Protein AF-A0A7S3YHW5-F1 (afdb_monomer_lite)

Foldseek 3Di:
DLVVCVVPVPCPADAEEAADPVCLVVVVVVVHDSVRYHHPVVVVVVLVVVCVVPPCVSVLVVLQDDADDDPPPDDPPDDPVVVVVVVSSLKYKDKAWPLLQAQFWPLLQQQLLCQQAVKGFQWKDAPPPPDDTGGCPDRRDGDHNGMMTMMIHNDCVSRVVSVVLSVVVVDPDDDPDPCCPRVSVVSSVCSRVVVVVVVPPDDDPDDDDDDDDDDDDDDDDDDDDDDDDDDDDDDD

Radius of gyration: 25.92 Å; chains: 1; bounding box: 66×56×76 Å

pLDDT: mean 7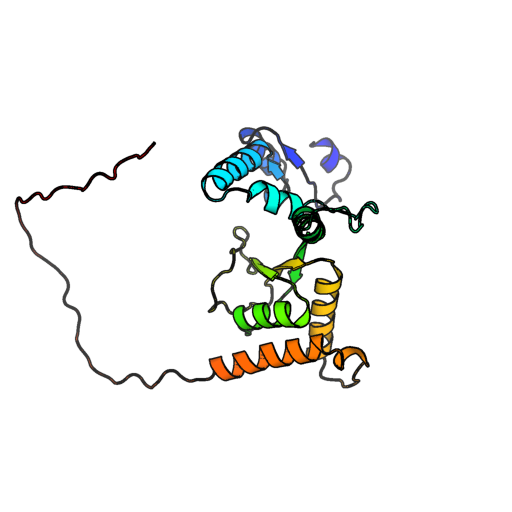4.26, std 21.28, range [27.0, 95.88]

InterPro domains:
  IPR003929 Calcium-activated potassium channel BK, alpha subunit [PF03493] (36-124)
  IPR047871 Calcium-activated potassium channel slowpoke-like [PTHR10027] (4-173)

Sequence (236 aa):
MMMCQEYCPDVKNVFVQVFKPQSIQLFIDAGIKKENILCLEVLRKRMLAAACLWEGLPAFISNLITSWSPSGKSGPDVPAWEQDYAAGLGKEIYSVHIGSFEGRSLRGLARGVYEAFGALLVAVVPAGRHEGSALYPGASYIIGKDDQAMLIADDISVVQKMDFYCAHHANHDNKPARFMRDPSFVAFGRALDEEEKKGTAAPPPAAGGGAAPPDPTGGGALLGGGAPSPSLPLGR

Organism: Heterosigma akashiwo (NCBI:txid2829)

Secondary structure (DSSP, 8-state):
-HHHHHH-TT-----EEES-GGGHHHHHHTT--GGGEEEHHHHHHHHHHHHTTSTTHHHHHHHHTS-----S--STTS-HHHHHHHHHHT-EEEEEE-GGGTTSBHHHHHHHHHHHH--EEEEEE-TT-SS--EES--TTPBPPTT-EEEEEES-THHHHHHHHHHHHHH-------GGGGSHHHHHHHHHHHHHHHHHT-PPPP----------------------PPPPPPP--

Structure (mmCIF, N/CA/C/O backbone):
data_AF-A0A7S3YHW5-F1
#
_entry.id   AF-A0A7S3YHW5-F1
#
loop_
_atom_site.group_PDB
_atom_site.id
_atom_site.type_symbol
_atom_site.label_atom_id
_atom_site.label_alt_id
_atom_site.label_comp_id
_atom_site.label_asym_id
_atom_site.label_entity_id
_atom_site.label_seq_id
_atom_site.pdbx_PDB_ins_code
_atom_site.Cartn_x
_atom_site.Cartn_y
_atom_site.Cartn_z
_atom_site.occupancy
_atom_site.B_iso_or_equiv
_atom_site.auth_seq_id
_atom_site.auth_comp_id
_atom_site.auth_asym_id
_atom_site.auth_atom_id
_atom_site.pdbx_PDB_model_num
ATOM 1 N N . MET A 1 1 ? -11.182 27.724 1.081 1.00 56.00 1 MET A N 1
ATOM 2 C CA . MET A 1 1 ? -11.478 26.299 1.339 1.00 56.00 1 MET A CA 1
ATOM 3 C C . MET A 1 1 ? -12.732 26.126 2.194 1.00 56.00 1 MET A C 1
ATOM 5 O O . MET A 1 1 ? -13.507 25.245 1.854 1.00 56.00 1 MET A O 1
ATOM 9 N N . MET A 1 2 ? -13.004 27.024 3.162 1.00 60.44 2 MET A N 1
ATOM 10 C CA . MET A 1 2 ? -14.336 27.176 3.795 1.00 60.44 2 MET A CA 1
ATOM 11 C C . MET A 1 2 ? -15.484 27.177 2.775 1.00 60.44 2 MET A C 1
ATOM 13 O O . MET A 1 2 ? -16.440 26.438 2.949 1.00 60.44 2 MET A O 1
ATOM 17 N N . MET A 1 3 ? -15.320 27.867 1.639 1.00 67.38 3 MET A N 1
ATOM 18 C CA . MET A 1 3 ? -16.377 27.947 0.622 1.00 67.38 3 MET A CA 1
ATOM 19 C C . MET A 1 3 ? -16.883 26.598 0.087 1.00 67.38 3 MET A C 1
ATOM 21 O O . MET A 1 3 ? -18.043 26.513 -0.281 1.00 67.38 3 MET A O 1
ATOM 25 N N . CYS A 1 4 ? -16.065 25.540 0.015 1.00 72.69 4 CYS A N 1
ATOM 26 C CA . CYS A 1 4 ? -16.540 24.256 -0.524 1.00 72.69 4 CYS A CA 1
ATOM 27 C C . CYS A 1 4 ? -17.414 23.496 0.478 1.00 72.69 4 CYS A C 1
ATOM 29 O O . CYS A 1 4 ? -18.431 22.935 0.085 1.00 72.69 4 CYS A O 1
ATOM 31 N N . GLN A 1 5 ? -17.041 23.513 1.759 1.00 74.44 5 GLN A N 1
ATOM 32 C CA . GLN A 1 5 ? -17.837 22.908 2.831 1.00 74.44 5 GLN A CA 1
ATOM 33 C C . GLN A 1 5 ? -19.079 23.746 3.160 1.00 74.44 5 GLN A C 1
ATOM 35 O O . GLN A 1 5 ? -20.123 23.186 3.472 1.00 74.44 5 GLN A O 1
ATOM 40 N N . GLU A 1 6 ? -18.987 25.072 3.037 1.00 77.31 6 GLU A N 1
ATOM 41 C CA . GLU A 1 6 ? -20.133 25.978 3.181 1.00 77.31 6 GLU A CA 1
ATOM 42 C C . GLU A 1 6 ? -21.130 25.830 2.026 1.00 77.31 6 GLU A C 1
ATOM 44 O O . GLU A 1 6 ? -22.337 25.860 2.250 1.00 77.31 6 GLU A O 1
ATOM 49 N N . TYR A 1 7 ? -20.643 25.656 0.793 1.00 82.56 7 TYR A N 1
ATOM 50 C CA . TYR A 1 7 ? -21.495 25.528 -0.391 1.00 82.56 7 TYR A CA 1
ATOM 51 C C . TYR A 1 7 ? -22.104 24.128 -0.544 1.00 82.56 7 TYR A C 1
ATOM 53 O O . TYR A 1 7 ? -23.221 23.996 -1.037 1.00 82.56 7 TYR A O 1
ATOM 61 N N . CYS A 1 8 ? -21.391 23.077 -0.130 1.00 81.69 8 CYS A N 1
ATOM 62 C CA . CYS A 1 8 ? -21.884 21.703 -0.180 1.00 81.69 8 CYS A CA 1
ATOM 63 C C . CYS A 1 8 ? -21.460 20.922 1.080 1.00 81.69 8 CYS A C 1
ATOM 65 O O . CYS A 1 8 ? -20.420 20.253 1.076 1.00 81.69 8 CYS A O 1
ATOM 67 N N . PRO A 1 9 ? -22.263 20.972 2.161 1.00 77.12 9 PRO A N 1
ATOM 68 C CA . PRO A 1 9 ? -21.937 20.297 3.419 1.00 77.12 9 PRO A CA 1
ATOM 69 C C . PRO A 1 9 ? -21.994 18.763 3.318 1.00 77.12 9 PRO A C 1
ATOM 71 O O . PRO A 1 9 ? -21.428 18.067 4.159 1.00 77.12 9 PRO A O 1
ATOM 74 N N . ASP A 1 10 ? -22.629 18.218 2.276 1.00 81.50 10 ASP A N 1
ATOM 75 C CA . ASP A 1 10 ? -22.756 16.772 2.061 1.00 81.50 10 ASP A CA 1
ATOM 76 C C . ASP A 1 10 ? -21.452 16.102 1.594 1.00 81.50 10 ASP A C 1
ATOM 78 O O . ASP A 1 10 ? -21.336 14.870 1.613 1.00 81.50 10 ASP A O 1
ATOM 82 N N . VAL A 1 11 ? -20.437 16.882 1.199 1.00 82.38 11 VAL A N 1
ATOM 83 C CA . VAL A 1 11 ? -19.120 16.349 0.823 1.00 82.38 11 VAL A CA 1
ATOM 84 C C . VAL A 1 11 ? -18.365 15.914 2.081 1.00 82.38 11 VAL A C 1
ATOM 86 O O . VAL A 1 11 ? -17.625 16.674 2.700 1.00 82.38 11 VAL A O 1
ATOM 89 N N . LYS A 1 12 ? -18.532 14.639 2.449 1.00 73.56 12 LYS A N 1
ATOM 90 C CA . LYS A 1 12 ? -17.943 14.048 3.666 1.00 73.56 12 LYS A CA 1
ATOM 91 C C . LYS A 1 12 ? -16.417 13.903 3.625 1.00 73.56 12 LYS A C 1
ATOM 93 O O . LYS A 1 12 ? -15.792 13.846 4.681 1.00 73.56 12 LYS A O 1
ATOM 98 N N . ASN A 1 13 ? -15.819 13.824 2.433 1.00 82.56 13 ASN A N 1
ATOM 99 C CA . ASN A 1 13 ? -14.386 13.583 2.249 1.00 82.56 13 ASN A CA 1
ATOM 100 C C . ASN A 1 13 ? -13.772 14.653 1.340 1.00 82.56 13 ASN A C 1
ATOM 102 O O . ASN A 1 13 ? -13.855 14.565 0.118 1.00 82.56 13 ASN A O 1
ATOM 106 N N . VAL A 1 14 ? -13.139 15.656 1.948 1.00 87.62 14 VAL A N 1
ATOM 107 C CA . VAL A 1 14 ? -12.337 16.662 1.242 1.00 87.62 14 VAL A CA 1
ATOM 108 C C . VAL A 1 14 ? -10.864 16.294 1.392 1.00 87.62 14 VAL A C 1
ATOM 110 O O . VAL A 1 14 ? -10.386 16.171 2.518 1.00 87.62 14 VAL A O 1
ATOM 113 N N . PHE A 1 15 ? -10.164 16.128 0.268 1.00 90.81 15 PHE A N 1
ATOM 114 C CA . PHE A 1 15 ? -8.718 15.900 0.221 1.00 90.81 15 PHE A CA 1
ATOM 115 C C . PHE A 1 15 ? -7.993 17.191 -0.131 1.00 90.81 15 PHE A C 1
ATOM 117 O O . PHE A 1 15 ? -8.418 17.931 -1.021 1.00 90.81 15 PHE A O 1
ATOM 124 N N . VAL A 1 16 ? -6.896 17.470 0.570 1.00 92.38 16 VAL A N 1
ATOM 125 C CA . VAL A 1 16 ? -6.184 18.742 0.446 1.00 92.38 16 VAL A CA 1
ATOM 126 C C . VAL A 1 16 ? -4.699 18.510 0.299 1.00 92.38 16 VAL A C 1
ATOM 128 O O . VAL A 1 16 ? -4.082 17.838 1.118 1.00 92.38 16 VAL A O 1
ATOM 131 N N . GLN A 1 17 ? -4.108 19.153 -0.702 1.00 94.50 17 GLN A N 1
ATOM 132 C CA . GLN A 1 17 ? -2.664 19.234 -0.843 1.00 94.50 17 GLN A CA 1
ATOM 133 C C . GLN A 1 17 ? -2.153 20.555 -0.263 1.00 94.50 17 GLN A C 1
ATOM 135 O O . GLN A 1 17 ? -2.584 21.634 -0.671 1.00 94.50 17 GLN A O 1
ATOM 140 N N . VAL A 1 18 ? -1.204 20.475 0.668 1.00 94.88 18 VAL A N 1
ATOM 141 C CA . VAL A 1 18 ? -0.571 21.639 1.300 1.00 94.88 18 VAL A CA 1
ATOM 142 C C . VAL A 1 18 ? 0.932 21.632 1.066 1.00 94.88 18 VAL A C 1
ATOM 144 O O . VAL A 1 18 ? 1.585 20.589 1.080 1.00 94.88 18 VAL A O 1
ATOM 147 N N . PHE A 1 19 ? 1.506 22.816 0.877 1.00 93.81 19 PHE A N 1
ATOM 148 C CA . PHE A 1 19 ? 2.948 22.950 0.687 1.00 93.81 19 PHE A CA 1
ATOM 149 C C . PHE A 1 19 ? 3.683 23.013 2.022 1.00 93.81 19 PHE A C 1
ATOM 151 O O . PHE A 1 19 ? 4.625 22.259 2.223 1.00 93.81 19 PHE A O 1
ATOM 158 N N . LYS A 1 20 ? 3.223 23.857 2.951 1.00 94.00 20 LYS A N 1
ATOM 159 C CA . LYS A 1 20 ? 3.907 24.117 4.222 1.00 94.00 20 LYS A CA 1
ATOM 160 C C . LYS A 1 20 ? 3.344 23.259 5.360 1.00 94.00 20 LYS A C 1
ATOM 162 O O . LYS A 1 20 ? 2.122 23.219 5.521 1.00 94.00 20 LYS A O 1
ATOM 167 N N . PRO A 1 21 ? 4.188 22.642 6.208 1.00 93.94 21 PRO A N 1
ATOM 168 C CA . PRO A 1 21 ? 3.726 21.848 7.344 1.00 93.94 21 PRO A CA 1
ATOM 169 C C . PRO A 1 21 ? 2.986 22.688 8.388 1.00 93.94 21 PRO A C 1
ATOM 171 O O . PRO A 1 21 ? 2.058 22.194 9.018 1.00 93.94 21 PRO A O 1
ATOM 174 N N . GLN A 1 22 ? 3.338 23.970 8.544 1.00 93.75 22 GLN A N 1
ATOM 175 C CA . GLN A 1 22 ? 2.689 24.865 9.511 1.00 93.75 22 GLN A CA 1
ATOM 176 C C . GLN A 1 22 ? 1.209 25.101 9.182 1.00 93.75 22 GLN A C 1
ATOM 178 O O . GLN A 1 22 ? 0.423 25.421 10.067 1.00 93.75 22 GLN A O 1
ATOM 183 N N . SER A 1 23 ? 0.818 24.931 7.918 1.00 91.62 23 SER A N 1
ATOM 184 C CA . SER A 1 23 ? -0.564 25.115 7.483 1.00 91.62 23 SER A CA 1
ATOM 185 C C . SER A 1 23 ? -1.458 23.915 7.790 1.00 91.62 23 SER A C 1
ATOM 187 O O . SER A 1 23 ? -2.669 24.072 7.730 1.00 91.62 23 SER A O 1
ATOM 189 N N . ILE A 1 24 ? -0.902 22.742 8.128 1.00 92.38 24 ILE A N 1
ATOM 190 C CA . ILE A 1 24 ? -1.686 21.516 8.375 1.00 92.38 24 ILE A CA 1
ATOM 191 C C . ILE A 1 24 ? -2.718 21.744 9.482 1.00 92.38 24 ILE A C 1
ATOM 193 O O . ILE A 1 24 ? -3.883 21.405 9.297 1.00 92.38 24 ILE A O 1
ATOM 197 N N . GLN A 1 25 ? -2.306 22.362 10.596 1.00 92.81 25 GLN A N 1
ATOM 198 C CA . GLN A 1 25 ? -3.188 22.569 11.746 1.00 92.81 25 GLN A CA 1
ATOM 199 C C . GLN A 1 25 ? -4.416 23.409 11.380 1.00 92.81 25 GLN A C 1
ATOM 201 O O . GLN A 1 25 ? -5.522 23.059 11.763 1.00 92.81 25 GLN A O 1
ATOM 206 N N . LEU A 1 26 ? -4.246 24.432 10.537 1.00 91.62 26 LEU A N 1
ATOM 207 C CA . LEU A 1 26 ? -5.351 25.283 10.086 1.00 91.62 26 LEU A CA 1
ATOM 208 C C . LEU A 1 26 ? -6.433 24.496 9.331 1.00 91.62 26 LEU A C 1
ATOM 210 O O . LEU A 1 26 ? -7.610 24.828 9.424 1.00 91.62 26 LEU A O 1
ATOM 214 N N . PHE A 1 27 ? -6.052 23.463 8.575 1.00 90.19 27 PHE A N 1
ATOM 215 C CA . PHE A 1 27 ? -7.011 22.614 7.862 1.00 90.19 27 PHE A CA 1
ATOM 216 C C . PHE A 1 27 ? -7.678 21.592 8.785 1.00 90.19 27 PHE A C 1
ATOM 218 O O . PHE A 1 27 ? -8.856 21.296 8.600 1.00 90.19 27 PHE A O 1
ATOM 225 N N . ILE A 1 28 ? -6.958 21.099 9.796 1.00 90.88 28 ILE A N 1
ATOM 226 C CA . ILE A 1 28 ? -7.540 20.257 10.849 1.00 90.88 28 ILE A CA 1
ATOM 227 C C . ILE A 1 28 ? -8.588 21.053 11.632 1.00 90.88 28 ILE A C 1
ATOM 229 O O . ILE A 1 28 ? -9.709 20.582 11.809 1.00 90.88 28 ILE A O 1
ATOM 233 N N . ASP A 1 29 ? -8.257 22.285 12.020 1.00 90.19 29 ASP A N 1
ATOM 234 C CA . ASP A 1 29 ? -9.159 23.187 12.743 1.00 90.19 29 ASP A CA 1
ATOM 235 C C . ASP A 1 29 ? -10.376 23.583 11.887 1.00 90.19 29 ASP A C 1
ATOM 237 O O . ASP A 1 29 ? -11.465 23.803 12.411 1.00 90.19 29 ASP A O 1
ATOM 241 N N . ALA A 1 30 ? -10.224 23.601 10.558 1.00 86.38 30 ALA A N 1
ATOM 242 C CA . ALA A 1 30 ? -11.324 23.764 9.607 1.00 86.38 30 ALA A CA 1
ATOM 243 C C . ALA A 1 30 ? -12.200 22.500 9.443 1.00 86.38 30 ALA A C 1
ATOM 245 O O . ALA A 1 30 ? -13.106 22.484 8.614 1.00 86.38 30 ALA A O 1
ATOM 246 N N . GLY A 1 31 ? -11.947 21.432 10.206 1.00 86.38 31 GLY A N 1
ATOM 247 C CA . GLY A 1 31 ? -12.746 20.205 10.202 1.00 86.38 31 GLY A CA 1
ATOM 248 C C . GLY A 1 31 ? -12.324 19.168 9.158 1.00 86.38 31 GLY A C 1
ATOM 249 O O . GLY A 1 31 ? -13.070 18.222 8.899 1.00 86.38 31 GLY A O 1
ATOM 250 N N . ILE A 1 32 ? -11.147 19.313 8.541 1.00 87.94 32 ILE A N 1
ATOM 251 C CA . ILE A 1 32 ? -10.612 18.315 7.610 1.00 87.94 32 ILE A CA 1
ATOM 252 C C . ILE A 1 32 ? -9.856 17.249 8.398 1.00 87.94 32 ILE A C 1
ATOM 254 O O . ILE A 1 32 ? -8.955 17.537 9.183 1.00 87.94 32 ILE A O 1
ATOM 258 N N . LYS A 1 33 ? -10.210 15.989 8.154 1.00 88.12 33 LYS A N 1
ATOM 259 C CA . LYS A 1 33 ? -9.519 14.836 8.731 1.00 88.12 33 LYS A CA 1
ATOM 260 C C . LYS A 1 33 ? -8.036 14.854 8.360 1.00 88.12 33 LYS A C 1
ATOM 262 O O . LYS A 1 33 ? -7.692 15.045 7.193 1.00 88.12 33 LYS A O 1
ATOM 267 N N . LYS A 1 34 ? -7.163 14.617 9.340 1.00 87.81 34 LYS A N 1
ATOM 268 C CA . LYS A 1 34 ? -5.699 14.630 9.173 1.00 87.81 34 LYS A CA 1
ATOM 269 C C . LYS A 1 34 ? -5.235 13.673 8.072 1.00 87.81 34 LYS A C 1
ATOM 271 O O . LYS A 1 34 ? -4.305 13.995 7.340 1.00 87.81 34 LYS A O 1
ATOM 276 N N . GLU A 1 35 ? -5.915 12.541 7.916 1.00 86.56 35 GLU A N 1
ATOM 277 C CA . GLU A 1 35 ? -5.609 11.504 6.924 1.00 86.56 35 GLU A CA 1
ATOM 278 C C . GLU A 1 35 ? -5.862 11.975 5.482 1.00 86.56 35 GLU A C 1
ATOM 280 O O . GLU A 1 35 ? -5.261 11.453 4.547 1.00 86.56 35 GLU A O 1
ATOM 285 N N . ASN A 1 36 ? -6.700 13.000 5.299 1.00 90.19 36 ASN A N 1
ATOM 286 C CA . ASN A 1 36 ? -7.026 13.563 3.990 1.00 90.19 36 ASN A CA 1
ATOM 287 C C . ASN A 1 36 ? -6.118 14.746 3.599 1.00 90.19 36 ASN A C 1
ATOM 289 O O . ASN A 1 36 ? -6.297 15.336 2.529 1.00 90.19 36 ASN A O 1
ATOM 293 N N . ILE A 1 37 ? -5.164 15.127 4.456 1.00 92.75 37 ILE A N 1
ATOM 294 C CA . ILE A 1 37 ? -4.254 16.251 4.221 1.00 92.75 37 ILE A CA 1
ATOM 295 C C . ILE A 1 37 ? -2.893 15.716 3.767 1.00 92.75 37 ILE A C 1
ATOM 297 O O . ILE A 1 37 ? -2.118 15.164 4.548 1.00 92.75 37 ILE A O 1
ATOM 301 N N . LEU A 1 38 ? -2.555 15.955 2.502 1.00 93.94 38 LEU A N 1
ATOM 302 C CA . LEU A 1 38 ? -1.262 15.621 1.922 1.00 93.94 38 LEU A CA 1
ATOM 303 C C . LEU A 1 38 ? -0.313 16.822 1.999 1.00 93.94 38 LEU A C 1
ATOM 305 O O . LEU A 1 38 ? -0.439 17.783 1.240 1.00 93.94 38 LEU A O 1
ATOM 309 N N . CYS A 1 39 ? 0.680 16.766 2.888 1.00 95.50 39 CYS A N 1
ATOM 310 C CA . CYS A 1 39 ? 1.728 17.786 2.945 1.00 95.50 39 CYS A CA 1
ATOM 311 C C . CYS A 1 39 ? 2.947 17.404 2.099 1.00 95.50 39 CYS A C 1
ATOM 313 O O . CYS A 1 39 ? 3.703 16.494 2.451 1.00 95.50 39 CYS A O 1
ATOM 315 N N . LEU A 1 40 ? 3.181 18.152 1.018 1.00 94.56 40 LEU A N 1
ATOM 316 C CA . LEU A 1 40 ? 4.263 17.869 0.076 1.00 94.56 40 LEU A CA 1
ATOM 317 C C . LEU A 1 40 ? 5.657 18.056 0.677 1.00 94.56 40 LEU A C 1
ATOM 319 O O . LEU A 1 40 ? 6.539 17.245 0.408 1.00 94.56 40 LEU A O 1
ATOM 323 N N . GLU A 1 41 ? 5.886 19.087 1.497 1.00 95.88 41 GLU A N 1
ATOM 324 C CA . GLU A 1 41 ? 7.201 19.276 2.124 1.00 95.88 41 GLU A CA 1
ATOM 325 C C . GLU A 1 41 ? 7.532 18.158 3.113 1.00 95.88 41 GLU A C 1
ATOM 327 O O . GLU A 1 41 ? 8.677 17.706 3.161 1.00 95.88 41 GLU A O 1
ATOM 332 N N . VAL A 1 42 ? 6.545 17.690 3.885 1.00 94.56 42 VAL A N 1
ATOM 333 C CA . VAL A 1 42 ? 6.733 16.561 4.807 1.00 94.56 42 VAL A CA 1
ATOM 334 C C . VAL A 1 42 ? 7.024 15.291 4.018 1.00 94.56 42 VAL A C 1
ATOM 336 O O . VAL A 1 42 ? 7.996 14.602 4.328 1.00 94.56 42 VAL A O 1
ATOM 339 N N . LEU A 1 43 ? 6.235 15.006 2.978 1.00 93.50 43 LEU A N 1
ATOM 340 C CA . LEU A 1 43 ? 6.438 13.835 2.128 1.00 93.50 43 LEU A CA 1
ATOM 341 C C . LEU A 1 43 ? 7.819 13.861 1.460 1.00 93.50 43 LEU A C 1
ATOM 343 O O . LEU A 1 43 ? 8.567 12.895 1.570 1.00 93.50 43 LEU A O 1
ATOM 347 N N . ARG A 1 44 ? 8.204 14.987 0.847 1.00 94.06 44 ARG A N 1
ATOM 348 C CA . ARG A 1 44 ? 9.503 15.148 0.179 1.00 94.06 44 ARG A CA 1
ATOM 349 C C . ARG A 1 44 ? 10.672 14.961 1.142 1.00 94.06 44 ARG A C 1
ATOM 351 O O . ARG A 1 44 ? 11.629 14.271 0.802 1.00 94.06 44 ARG A O 1
ATOM 358 N N . LYS A 1 45 ? 10.601 15.547 2.342 1.00 94.94 45 LYS A N 1
ATOM 359 C CA . LYS A 1 45 ? 11.643 15.384 3.370 1.00 94.94 45 LYS A CA 1
ATOM 360 C C . LYS A 1 45 ? 11.744 13.934 3.844 1.00 94.94 45 LYS A C 1
ATOM 362 O O . LYS A 1 45 ? 12.852 13.433 3.988 1.00 94.94 45 LYS A O 1
ATOM 367 N N . ARG A 1 46 ? 10.610 13.251 4.041 1.00 94.62 46 ARG A N 1
ATOM 368 C CA . ARG A 1 46 ? 10.582 11.830 4.430 1.00 94.62 46 ARG A CA 1
ATOM 369 C C . ARG A 1 46 ? 11.142 10.922 3.339 1.00 94.62 46 ARG A C 1
ATOM 371 O O . ARG A 1 46 ? 11.938 10.051 3.657 1.00 94.62 46 ARG A O 1
ATOM 378 N N . MET A 1 47 ? 10.796 11.163 2.075 1.00 93.88 47 MET A N 1
ATOM 379 C CA . MET A 1 47 ? 11.352 10.421 0.939 1.00 93.88 47 MET A CA 1
ATOM 380 C C . MET A 1 47 ? 12.863 10.626 0.811 1.00 93.88 47 MET A C 1
ATOM 382 O O . MET A 1 47 ? 13.594 9.660 0.621 1.00 93.88 47 MET A O 1
ATOM 386 N N . LEU A 1 48 ? 13.351 11.859 0.984 1.00 95.12 48 LEU A N 1
ATOM 387 C CA . LEU A 1 48 ? 14.788 12.139 0.964 1.00 95.12 48 LEU A CA 1
ATOM 388 C C . LEU A 1 48 ? 15.522 11.447 2.120 1.00 95.12 48 LEU A C 1
ATOM 390 O O . LEU A 1 48 ? 16.567 10.846 1.905 1.00 95.12 48 LEU A O 1
ATOM 394 N N . ALA A 1 49 ? 14.960 11.489 3.330 1.00 95.62 49 ALA A N 1
ATOM 395 C CA . ALA A 1 49 ? 15.529 10.785 4.476 1.00 95.62 49 ALA A CA 1
ATOM 396 C C . ALA A 1 49 ? 15.527 9.259 4.273 1.00 95.62 49 ALA A C 1
ATOM 398 O O . ALA A 1 49 ? 16.500 8.594 4.611 1.00 95.62 49 ALA A O 1
ATOM 399 N N . ALA A 1 50 ? 14.464 8.706 3.681 1.00 92.00 50 ALA A N 1
ATOM 400 C CA . ALA A 1 50 ? 14.372 7.286 3.356 1.00 92.00 50 ALA A CA 1
ATOM 401 C C . ALA A 1 50 ? 15.404 6.863 2.296 1.00 92.00 50 ALA A C 1
ATOM 403 O O . ALA A 1 50 ? 15.969 5.778 2.402 1.00 92.00 50 ALA A O 1
ATOM 404 N N . ALA A 1 51 ? 15.711 7.738 1.332 1.00 95.12 51 ALA A N 1
ATOM 405 C CA . ALA A 1 51 ? 16.759 7.507 0.337 1.00 95.12 51 ALA A CA 1
ATOM 406 C C . ALA A 1 51 ? 18.156 7.359 0.962 1.00 95.12 51 ALA A C 1
ATOM 408 O O . ALA A 1 51 ? 19.003 6.668 0.407 1.00 95.12 51 ALA A O 1
ATOM 409 N N . CYS A 1 52 ? 18.399 7.986 2.120 1.00 94.94 52 CYS A N 1
ATOM 410 C CA . CYS A 1 52 ? 19.648 7.819 2.864 1.00 94.94 52 CYS A CA 1
ATOM 411 C C . CYS A 1 52 ? 19.764 6.448 3.550 1.00 94.94 52 CYS A C 1
ATOM 413 O O . CYS A 1 52 ? 20.870 6.052 3.903 1.00 94.94 52 CYS A O 1
ATOM 415 N N . LEU A 1 53 ? 18.645 5.749 3.774 1.00 94.31 53 LEU A N 1
ATOM 416 C CA . LEU A 1 53 ? 18.628 4.403 4.358 1.00 94.31 53 LEU A CA 1
ATOM 417 C C . LEU A 1 53 ? 18.685 3.325 3.277 1.00 94.31 53 LEU A C 1
ATOM 419 O O . LEU A 1 53 ? 19.427 2.356 3.411 1.00 94.31 53 LEU A O 1
ATOM 423 N N . TRP A 1 54 ? 17.904 3.505 2.211 1.00 94.69 54 TRP A N 1
ATOM 424 C CA . TRP A 1 54 ? 17.822 2.567 1.101 1.00 94.69 54 TRP A CA 1
ATOM 425 C C . TRP A 1 54 ? 17.793 3.317 -0.223 1.00 94.69 54 TRP A C 1
ATOM 427 O O . TRP A 1 54 ? 16.860 4.071 -0.522 1.00 94.69 54 TRP A O 1
ATOM 437 N N . GLU A 1 55 ? 18.814 3.072 -1.037 1.00 94.12 55 GLU A N 1
ATOM 438 C CA . GLU A 1 55 ? 18.881 3.606 -2.388 1.00 94.12 55 GLU A CA 1
ATOM 439 C C . GLU A 1 55 ? 17.716 3.067 -3.232 1.00 94.12 55 GLU A C 1
ATOM 441 O O . GLU A 1 55 ? 17.340 1.900 -3.141 1.00 94.12 55 GLU A O 1
ATOM 446 N N . GLY A 1 56 ? 17.087 3.942 -4.018 1.00 91.62 56 GLY A N 1
ATOM 447 C CA . GLY A 1 56 ? 15.967 3.574 -4.889 1.00 91.62 56 GLY A CA 1
ATOM 448 C C . GLY A 1 56 ? 14.599 3.432 -4.207 1.00 91.62 56 GLY A C 1
ATOM 449 O O . GLY A 1 56 ? 13.593 3.392 -4.914 1.00 91.62 56 GLY A O 1
ATOM 450 N N . LEU A 1 57 ? 14.502 3.452 -2.870 1.00 92.62 57 LEU A N 1
ATOM 451 C CA . LEU A 1 57 ? 13.211 3.317 -2.176 1.00 92.62 57 LEU A CA 1
ATOM 452 C C . LEU A 1 57 ? 12.167 4.385 -2.575 1.00 92.62 57 LEU A C 1
ATOM 454 O O . LEU A 1 57 ? 11.009 4.020 -2.780 1.00 92.62 57 LEU A O 1
ATOM 458 N N . PRO A 1 58 ? 12.511 5.678 -2.753 1.00 94.25 58 PRO A N 1
ATOM 459 C CA . PRO A 1 58 ? 11.534 6.659 -3.225 1.00 94.25 58 PRO A CA 1
ATOM 460 C C . PRO A 1 58 ? 11.005 6.361 -4.628 1.00 94.25 58 PRO A C 1
ATOM 462 O O . PRO A 1 58 ? 9.822 6.575 -4.881 1.00 94.25 58 PRO A O 1
ATOM 465 N N . ALA A 1 59 ? 11.859 5.863 -5.528 1.0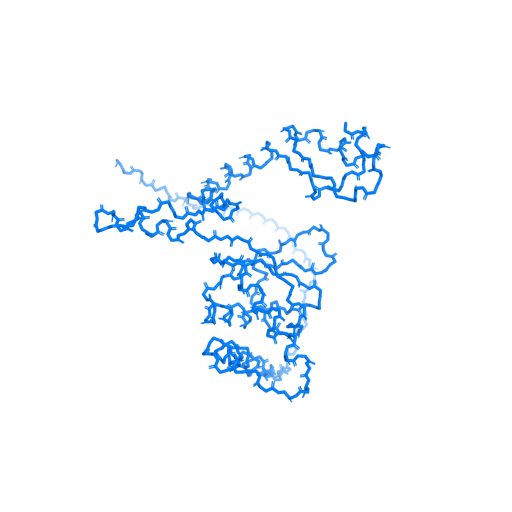0 92.88 59 ALA A N 1
ATOM 466 C CA . ALA A 1 59 ? 11.445 5.467 -6.872 1.00 92.88 59 ALA A CA 1
ATOM 467 C C . ALA A 1 59 ? 10.519 4.247 -6.805 1.00 92.88 59 ALA A C 1
ATOM 469 O O . ALA A 1 59 ? 9.449 4.260 -7.404 1.00 92.88 59 ALA A O 1
ATOM 470 N N . PHE A 1 60 ? 10.873 3.255 -5.983 1.00 93.06 60 PHE A N 1
ATOM 471 C CA . PHE A 1 60 ? 10.032 2.091 -5.715 1.00 93.06 60 PHE A CA 1
ATOM 472 C C . PHE A 1 60 ? 8.639 2.491 -5.204 1.00 93.06 60 PHE A C 1
ATOM 474 O O . PHE A 1 60 ? 7.641 2.105 -5.803 1.00 93.06 60 PHE A O 1
ATOM 481 N N . ILE A 1 61 ? 8.549 3.327 -4.162 1.00 93.44 61 ILE A N 1
ATOM 482 C CA . ILE A 1 61 ? 7.252 3.776 -3.625 1.00 93.44 61 ILE A CA 1
ATOM 483 C C . ILE A 1 61 ? 6.480 4.613 -4.655 1.00 93.44 61 ILE A C 1
ATOM 485 O O . ILE A 1 61 ? 5.267 4.465 -4.765 1.00 93.44 61 ILE A O 1
ATOM 489 N N . SER A 1 62 ? 7.164 5.477 -5.412 1.00 92.50 62 SER A N 1
ATOM 490 C CA . SER A 1 62 ? 6.522 6.320 -6.431 1.00 92.50 62 SER A CA 1
ATOM 491 C C . SER A 1 62 ? 5.893 5.492 -7.549 1.00 92.50 62 SER A C 1
ATOM 493 O O . SER A 1 62 ? 4.797 5.823 -7.999 1.00 92.50 62 SER A O 1
ATOM 495 N N . ASN A 1 63 ? 6.550 4.404 -7.958 1.00 93.38 63 ASN A N 1
ATOM 496 C CA . ASN A 1 63 ? 6.012 3.480 -8.952 1.00 93.38 63 ASN A CA 1
ATOM 497 C C . ASN A 1 63 ? 4.748 2.780 -8.429 1.00 93.38 63 ASN A C 1
ATOM 499 O O . ASN A 1 63 ? 3.754 2.747 -9.135 1.00 93.38 63 ASN A O 1
ATOM 503 N N . LEU A 1 64 ? 4.727 2.342 -7.163 1.00 93.50 64 LEU A N 1
ATOM 504 C CA . LEU A 1 64 ? 3.564 1.652 -6.577 1.00 93.50 64 LEU A CA 1
ATOM 505 C C . LEU A 1 64 ? 2.293 2.507 -6.459 1.00 93.50 64 LEU A C 1
ATOM 507 O O . LEU A 1 64 ? 1.197 1.959 -6.348 1.00 93.50 64 LEU A O 1
ATOM 511 N N . ILE A 1 65 ? 2.432 3.834 -6.399 1.00 91.31 65 ILE A N 1
ATOM 512 C CA . ILE A 1 65 ? 1.297 4.768 -6.290 1.00 91.31 65 ILE A CA 1
ATOM 513 C C . ILE A 1 65 ? 0.918 5.401 -7.632 1.00 91.31 65 ILE A C 1
ATOM 515 O O . ILE A 1 65 ? -0.042 6.169 -7.690 1.00 91.31 65 ILE A O 1
ATOM 519 N N . THR A 1 66 ? 1.686 5.129 -8.688 1.00 90.00 66 THR A N 1
ATOM 520 C CA . THR A 1 66 ? 1.464 5.692 -10.018 1.00 90.00 66 THR A CA 1
ATOM 521 C C . THR A 1 66 ? 1.025 4.586 -10.954 1.00 90.00 66 THR A C 1
ATOM 523 O O . THR A 1 66 ? 1.814 3.711 -11.290 1.00 90.00 66 THR A O 1
ATOM 526 N N . SER A 1 67 ? -0.205 4.674 -11.447 1.00 87.81 67 SER A N 1
ATOM 527 C CA . SER A 1 67 ? -0.689 3.726 -12.442 1.00 87.81 67 SER A CA 1
ATOM 528 C C . SER A 1 67 ? 0.101 3.834 -13.739 1.00 87.81 67 SER A C 1
ATOM 530 O O . SER A 1 67 ? 0.217 4.910 -14.335 1.00 87.81 67 SER A O 1
ATOM 532 N N . TRP A 1 68 ? 0.625 2.700 -14.193 1.00 87.25 68 TRP A N 1
ATOM 533 C CA . TRP A 1 68 ? 1.386 2.593 -15.428 1.00 87.25 68 TRP A CA 1
ATOM 534 C C . TRP A 1 68 ? 0.717 1.609 -16.384 1.00 87.25 68 TRP A C 1
ATOM 536 O O . TRP A 1 68 ? 0.267 0.538 -15.992 1.00 87.25 68 TRP A O 1
ATOM 546 N N . SER A 1 69 ? 0.679 1.968 -17.666 1.00 79.38 69 SER A N 1
ATOM 547 C CA . SER A 1 69 ? 0.209 1.090 -18.735 1.00 79.38 69 SER A CA 1
ATOM 548 C C . SER A 1 69 ? 1.322 0.921 -19.767 1.00 79.38 69 SER A C 1
ATOM 550 O O . SER A 1 69 ? 1.873 1.933 -20.220 1.00 79.38 69 SER A O 1
ATOM 552 N N . PRO A 1 70 ? 1.624 -0.312 -20.212 1.00 72.44 70 PRO A N 1
ATOM 553 C CA . PRO A 1 70 ? 2.583 -0.532 -21.281 1.00 72.44 70 PRO A CA 1
ATOM 554 C C . PRO A 1 70 ? 2.145 0.202 -22.550 1.00 72.44 70 PRO A C 1
ATOM 556 O O . PRO A 1 70 ? 1.042 -0.004 -23.051 1.00 72.44 70 PRO A O 1
ATOM 559 N N . SER A 1 71 ? 3.018 1.041 -23.105 1.00 66.62 71 SER A N 1
ATOM 560 C CA . SER A 1 71 ? 2.757 1.804 -24.336 1.00 66.62 71 SER A CA 1
ATOM 561 C C . SER A 1 71 ? 3.260 1.106 -25.611 1.00 66.62 71 SER A C 1
ATOM 563 O O . SER A 1 71 ? 3.473 1.747 -26.636 1.00 66.62 71 SER A O 1
ATOM 565 N N . GLY A 1 72 ? 3.424 -0.223 -25.576 1.00 57.66 72 GLY A N 1
ATOM 566 C CA . GLY A 1 72 ? 3.671 -1.042 -26.773 1.00 57.66 72 GLY A CA 1
ATOM 567 C C . GLY A 1 72 ? 5.134 -1.197 -27.205 1.00 57.66 72 GLY A C 1
ATOM 568 O O . GLY A 1 72 ? 5.387 -1.664 -28.310 1.00 57.66 72 GLY A O 1
ATOM 569 N N . LYS A 1 73 ? 6.108 -0.852 -26.355 1.00 58.72 73 LYS A N 1
ATOM 570 C CA . LYS A 1 73 ? 7.530 -1.158 -26.592 1.00 58.72 73 LYS A CA 1
ATOM 571 C C . LYS A 1 73 ? 7.935 -2.440 -25.867 1.00 58.72 73 LYS A C 1
ATOM 573 O O . LYS A 1 73 ? 8.645 -2.397 -24.871 1.00 58.72 73 LYS A O 1
ATOM 578 N N . SER A 1 74 ? 7.462 -3.581 -26.350 1.00 62.03 74 SER A N 1
ATOM 579 C CA . SER A 1 74 ? 8.025 -4.882 -25.987 1.00 62.03 74 SER A CA 1
ATOM 580 C C . SER A 1 74 ? 8.573 -5.525 -27.256 1.00 62.03 74 SER A C 1
ATOM 582 O O . SER A 1 74 ? 7.851 -5.782 -28.215 1.00 62.03 74 SER A O 1
ATOM 584 N N . GLY A 1 75 ? 9.886 -5.714 -27.298 1.00 66.25 75 GLY A N 1
ATOM 585 C CA . GLY A 1 75 ? 10.579 -6.273 -28.449 1.00 66.25 75 GLY A CA 1
ATOM 586 C C . GLY A 1 75 ? 11.937 -6.839 -28.041 1.00 66.25 75 GLY A C 1
ATOM 587 O O . GLY A 1 75 ? 12.444 -6.483 -26.977 1.00 66.25 75 GLY A O 1
ATOM 588 N N . PRO A 1 76 ? 12.533 -7.709 -28.871 1.00 70.06 76 PRO A N 1
ATOM 589 C CA . PRO A 1 76 ? 13.815 -8.358 -28.583 1.00 70.06 76 PRO A CA 1
ATOM 590 C C . PRO A 1 76 ? 14.990 -7.376 -28.427 1.00 70.06 76 PRO A C 1
ATOM 592 O O . PRO A 1 76 ? 16.015 -7.753 -27.870 1.00 70.06 76 PRO A O 1
ATOM 595 N N . ASP A 1 77 ? 14.829 -6.124 -28.868 1.00 81.44 77 ASP A N 1
ATOM 596 C CA . ASP A 1 77 ? 15.840 -5.063 -28.768 1.00 81.44 77 ASP A CA 1
ATOM 597 C C . ASP A 1 77 ? 15.836 -4.323 -27.415 1.00 81.44 77 ASP A C 1
ATOM 599 O O . ASP A 1 77 ? 16.713 -3.498 -27.158 1.00 81.44 77 ASP A O 1
ATOM 603 N N . VAL A 1 78 ? 14.855 -4.587 -26.542 1.00 84.00 78 VAL A N 1
ATOM 604 C CA . VAL A 1 78 ? 14.781 -3.963 -25.213 1.00 84.00 78 VAL A CA 1
ATOM 605 C C . VAL A 1 78 ? 15.712 -4.707 -24.249 1.00 84.00 78 VAL A C 1
ATOM 607 O O . VAL A 1 78 ? 15.561 -5.923 -24.093 1.00 84.00 78 VAL A O 1
ATOM 610 N N . PRO A 1 79 ? 16.648 -4.027 -23.562 1.00 88.94 79 PRO A N 1
ATOM 611 C CA . PRO A 1 79 ? 17.513 -4.660 -22.572 1.00 88.94 79 PRO A CA 1
ATOM 612 C C . PRO A 1 79 ? 16.725 -5.387 -21.475 1.00 88.94 79 PRO A C 1
ATOM 614 O O . PRO A 1 79 ? 15.698 -4.896 -21.015 1.00 88.94 79 PRO A O 1
ATOM 617 N N . ALA A 1 80 ? 17.245 -6.519 -20.988 1.00 89.06 80 ALA A N 1
ATOM 618 C CA . ALA A 1 80 ? 16.569 -7.326 -19.965 1.00 89.06 80 ALA A CA 1
ATOM 619 C C . ALA A 1 80 ? 16.211 -6.525 -18.697 1.00 89.06 80 ALA A C 1
ATOM 621 O O . ALA A 1 80 ? 15.098 -6.638 -18.197 1.00 89.06 80 ALA A O 1
ATOM 622 N N . TRP A 1 81 ? 17.102 -5.637 -18.235 1.00 90.88 81 TRP A N 1
ATOM 623 C CA . TRP A 1 81 ? 16.845 -4.801 -17.054 1.00 90.88 81 TRP A CA 1
ATOM 624 C C . TRP A 1 81 ? 15.648 -3.857 -17.236 1.00 90.88 81 TRP A C 1
ATOM 626 O O . TRP A 1 81 ? 14.953 -3.554 -16.270 1.00 90.88 81 TRP A O 1
ATOM 636 N N . GLU A 1 82 ? 15.401 -3.383 -18.460 1.00 89.38 82 GLU A N 1
ATOM 637 C CA . GLU A 1 82 ? 14.275 -2.499 -18.766 1.00 89.38 82 GLU A CA 1
ATOM 638 C C . GLU A 1 82 ? 12.967 -3.295 -18.788 1.00 89.38 82 GLU A C 1
ATOM 640 O O . GLU A 1 82 ? 11.942 -2.800 -18.324 1.00 89.38 82 GLU A O 1
ATOM 645 N N . GLN A 1 83 ? 13.013 -4.554 -19.237 1.00 87.56 83 GLN A N 1
ATOM 646 C CA . GLN A 1 83 ? 11.877 -5.474 -19.160 1.00 87.56 83 GLN A CA 1
ATOM 647 C C . GLN A 1 83 ? 11.522 -5.796 -17.701 1.00 87.56 83 GLN A C 1
ATOM 649 O O . GLN A 1 83 ? 10.355 -5.695 -17.321 1.00 87.56 83 GLN A O 1
ATOM 654 N N . ASP A 1 84 ? 12.522 -6.101 -16.869 1.00 89.00 84 ASP A N 1
ATOM 655 C CA . ASP A 1 84 ? 12.331 -6.368 -15.438 1.00 89.00 84 ASP A CA 1
ATOM 656 C C . ASP A 1 84 ? 11.810 -5.126 -14.700 1.00 89.00 84 ASP A C 1
ATOM 658 O O . ASP A 1 84 ? 10.895 -5.209 -13.877 1.00 89.00 84 ASP A O 1
ATOM 662 N N . TYR A 1 85 ? 12.347 -3.947 -15.027 1.00 90.81 85 TYR A N 1
ATOM 663 C CA . TYR A 1 85 ? 11.870 -2.686 -14.467 1.00 90.81 85 TYR A CA 1
ATOM 664 C C . TYR A 1 85 ? 10.424 -2.394 -14.884 1.00 90.81 85 TYR A C 1
ATOM 666 O O . TYR A 1 85 ? 9.604 -2.039 -14.038 1.00 90.81 85 TYR A O 1
ATOM 674 N N . ALA A 1 86 ? 10.080 -2.601 -16.158 1.00 88.31 86 ALA A N 1
ATOM 675 C CA . ALA A 1 86 ? 8.720 -2.435 -16.663 1.00 88.31 86 ALA A CA 1
ATOM 676 C C . ALA A 1 86 ? 7.728 -3.412 -16.012 1.00 88.31 86 ALA A C 1
ATOM 678 O O . ALA A 1 86 ? 6.595 -3.026 -15.728 1.00 88.31 86 ALA A O 1
ATOM 679 N N . ALA A 1 87 ? 8.154 -4.642 -15.705 1.00 87.38 87 ALA A N 1
ATOM 680 C CA . ALA A 1 87 ? 7.344 -5.582 -14.933 1.00 87.38 87 ALA A CA 1
ATOM 681 C C . ALA A 1 87 ? 7.048 -5.057 -13.515 1.00 87.38 87 ALA A C 1
ATOM 683 O O . ALA A 1 87 ? 5.954 -5.262 -12.995 1.00 87.38 87 ALA A O 1
ATOM 684 N N . GLY A 1 88 ? 7.996 -4.340 -12.903 1.00 89.69 88 GLY A N 1
ATOM 685 C CA . GLY A 1 88 ? 7.792 -3.651 -11.628 1.00 89.69 88 GLY A CA 1
ATOM 686 C C . GLY A 1 88 ? 6.888 -2.416 -11.725 1.00 89.69 88 GLY A C 1
ATOM 687 O O . GLY A 1 88 ? 6.143 -2.148 -10.787 1.00 89.69 88 GLY A O 1
ATOM 688 N N . LEU A 1 89 ? 6.916 -1.683 -12.846 1.00 90.81 89 LEU A N 1
ATOM 689 C CA . LEU A 1 89 ? 6.061 -0.505 -13.067 1.00 90.81 89 LEU A CA 1
ATOM 690 C C . LEU A 1 89 ? 4.570 -0.847 -13.097 1.00 90.81 89 LEU A C 1
ATOM 692 O O . LEU A 1 89 ? 3.758 -0.013 -12.720 1.00 90.81 89 LEU A O 1
ATOM 696 N N . GLY A 1 90 ? 4.210 -2.055 -13.534 1.00 89.06 90 GLY A N 1
ATOM 697 C CA . GLY A 1 90 ? 2.822 -2.522 -13.530 1.00 89.06 90 GLY A CA 1
ATOM 698 C C . GLY A 1 90 ? 2.283 -2.901 -12.147 1.00 89.06 90 GLY A C 1
ATOM 699 O O . GLY A 1 90 ? 1.112 -3.244 -12.042 1.00 89.06 90 GLY A O 1
ATOM 700 N N . LYS A 1 91 ? 3.111 -2.878 -11.093 1.00 92.94 91 LYS A N 1
ATOM 701 C CA . LYS A 1 91 ? 2.687 -3.222 -9.732 1.00 92.94 91 LYS A CA 1
ATOM 702 C C . LYS A 1 91 ? 2.128 -1.996 -9.020 1.00 92.94 91 LYS A C 1
ATOM 704 O O . LYS A 1 91 ? 2.766 -0.948 -8.987 1.00 92.94 91 LYS A O 1
ATOM 709 N N . GLU A 1 92 ? 1.007 -2.175 -8.338 1.00 94.50 92 GLU A N 1
ATOM 710 C CA . GLU A 1 92 ? 0.345 -1.136 -7.553 1.00 94.50 92 GLU A CA 1
ATOM 711 C C . GLU A 1 92 ? 0.086 -1.604 -6.117 1.00 94.50 92 GLU A C 1
ATOM 713 O O . GLU A 1 92 ? 0.100 -2.803 -5.814 1.00 94.50 92 GLU A O 1
ATOM 718 N N . ILE A 1 93 ? -0.147 -0.644 -5.218 1.00 93.94 93 ILE A N 1
ATOM 719 C CA . ILE A 1 93 ? -0.541 -0.917 -3.836 1.00 93.94 93 ILE A CA 1
ATOM 720 C C . ILE A 1 93 ? -2.066 -0.874 -3.666 1.00 93.94 93 ILE A C 1
ATOM 722 O O . ILE A 1 93 ? -2.721 0.113 -3.996 1.00 93.94 93 ILE A O 1
ATOM 726 N N . TYR A 1 94 ? -2.631 -1.924 -3.076 1.00 93.50 94 TYR A N 1
ATOM 727 C CA . TYR A 1 94 ? -4.064 -2.053 -2.817 1.00 93.50 94 TYR A CA 1
ATOM 728 C C . TYR A 1 94 ? -4.346 -2.305 -1.338 1.00 93.50 94 TYR A C 1
ATOM 730 O O . TYR A 1 94 ? -3.541 -2.919 -0.642 1.00 93.50 94 TYR A O 1
ATOM 738 N N . SER A 1 95 ? -5.511 -1.860 -0.864 1.00 91.19 95 SER A N 1
ATOM 739 C CA . SER A 1 95 ? -6.026 -2.211 0.463 1.00 91.19 95 SER A CA 1
ATOM 740 C C . SER A 1 95 ? -7.124 -3.262 0.331 1.00 91.19 95 SER A C 1
ATOM 742 O O . SER A 1 95 ? -8.017 -3.114 -0.504 1.00 91.19 95 SER A O 1
ATOM 744 N N . VAL A 1 96 ? -7.064 -4.306 1.155 1.00 91.25 96 VAL A N 1
ATOM 745 C CA . VAL A 1 96 ? -8.073 -5.370 1.236 1.00 91.25 96 VAL A CA 1
ATOM 746 C C . VAL A 1 96 ? -8.513 -5.561 2.679 1.00 91.25 96 VAL A C 1
ATOM 748 O O . VAL A 1 96 ? -7.710 -5.459 3.609 1.00 91.25 96 VAL A O 1
ATOM 751 N N . HIS A 1 97 ? -9.787 -5.868 2.882 1.00 90.00 97 HIS A N 1
ATOM 752 C CA . HIS A 1 97 ? -10.282 -6.252 4.192 1.00 90.00 97 HIS A CA 1
ATOM 753 C C . HIS A 1 97 ? -9.965 -7.728 4.457 1.00 90.00 97 HIS A C 1
ATOM 755 O O . HIS A 1 97 ? -10.362 -8.604 3.693 1.00 90.00 97 HIS A O 1
ATOM 761 N N . ILE A 1 98 ? -9.249 -8.016 5.543 1.00 88.94 98 ILE A N 1
ATOM 762 C CA . ILE A 1 98 ? -8.820 -9.383 5.884 1.00 88.94 98 ILE A CA 1
ATOM 763 C C . ILE A 1 98 ? -9.599 -9.976 7.057 1.00 88.94 98 ILE A C 1
ATOM 765 O O . ILE A 1 98 ? -9.296 -11.084 7.488 1.00 88.94 98 ILE A O 1
ATOM 769 N N . GLY A 1 99 ? -10.643 -9.292 7.525 1.00 86.31 99 GLY A N 1
ATOM 770 C CA . GLY A 1 99 ? -11.497 -9.728 8.628 1.00 86.31 99 GLY A CA 1
ATOM 771 C C . GLY A 1 99 ? -12.096 -11.124 8.483 1.00 86.31 99 GLY A C 1
ATOM 772 O O . GLY A 1 99 ? -12.315 -11.825 9.463 1.00 86.31 99 GLY A O 1
ATOM 773 N N . SER A 1 100 ? -12.295 -11.585 7.250 1.00 84.31 100 SER A N 1
ATOM 774 C CA . SER A 1 100 ? -12.772 -12.948 6.972 1.00 84.31 100 SER A CA 1
ATOM 775 C C . SER A 1 100 ? -11.773 -14.050 7.349 1.00 84.31 100 SER A C 1
ATOM 777 O O . SER A 1 100 ? -12.142 -15.220 7.407 1.00 84.31 100 SER A O 1
ATOM 779 N N . PHE A 1 101 ? -10.518 -13.687 7.617 1.00 84.88 101 PHE A N 1
ATOM 780 C CA . PHE A 1 101 ? -9.469 -14.576 8.111 1.00 84.88 101 PHE A CA 1
ATOM 781 C C . PHE A 1 101 ? -9.228 -14.400 9.617 1.00 84.88 101 PHE A C 1
ATOM 783 O O . PHE A 1 101 ? -8.146 -14.731 10.101 1.00 84.88 101 PHE A O 1
ATOM 790 N N . GLU A 1 102 ? -10.204 -13.869 10.358 1.00 87.75 102 GLU A N 1
ATOM 791 C CA . GLU A 1 102 ? -10.122 -13.695 11.809 1.00 87.75 102 GLU A CA 1
ATOM 792 C C . GLU A 1 102 ? -9.608 -14.967 12.509 1.00 87.75 102 GLU A C 1
ATOM 794 O O . GLU A 1 102 ? -10.007 -16.092 12.198 1.00 87.75 102 GLU A O 1
ATOM 799 N N . GLY A 1 103 ? -8.668 -14.789 13.439 1.00 84.69 103 GLY A N 1
ATOM 800 C CA . GLY A 1 103 ? -8.054 -15.888 14.190 1.00 84.69 103 GLY A CA 1
ATOM 801 C C . GLY A 1 103 ? -6.956 -16.654 13.440 1.00 84.69 103 GLY A C 1
ATOM 802 O O . GLY A 1 103 ? -6.245 -17.448 14.057 1.00 84.69 103 GLY A O 1
ATOM 803 N N . ARG A 1 104 ? -6.752 -16.405 12.139 1.00 86.00 104 ARG A N 1
ATOM 804 C CA . ARG A 1 104 ? -5.638 -16.981 11.365 1.00 86.00 104 ARG A CA 1
ATOM 805 C C . ARG A 1 104 ? -4.347 -16.188 11.584 1.00 86.00 104 ARG A C 1
ATOM 807 O O . ARG A 1 104 ? -4.363 -15.006 11.932 1.00 86.00 104 ARG A O 1
ATOM 814 N N . SER A 1 105 ? -3.209 -16.840 11.342 1.00 89.81 105 SER A N 1
ATOM 815 C CA . SER A 1 105 ? -1.904 -16.176 11.377 1.00 89.81 105 SER A CA 1
ATOM 816 C C . SER A 1 105 ? -1.671 -15.344 10.114 1.00 89.81 105 SER A C 1
ATOM 818 O O . SER A 1 105 ? -1.933 -15.790 8.991 1.00 89.81 105 SER A O 1
ATOM 820 N N . LEU A 1 106 ? -1.099 -14.148 10.281 1.00 89.06 106 LEU A N 1
ATOM 821 C CA . LEU A 1 106 ? -0.738 -13.290 9.150 1.00 89.06 106 LEU A CA 1
ATOM 822 C C . LEU A 1 106 ? 0.295 -13.952 8.233 1.00 89.06 106 LEU A C 1
ATOM 824 O O . LEU A 1 106 ? 0.241 -13.779 7.020 1.00 89.06 106 LEU A O 1
ATOM 828 N N . ARG A 1 107 ? 1.218 -14.740 8.802 1.00 88.69 107 ARG A N 1
ATOM 829 C CA . ARG A 1 107 ? 2.207 -15.509 8.034 1.00 88.69 107 ARG A CA 1
ATOM 830 C C . ARG A 1 107 ? 1.526 -16.476 7.066 1.00 88.69 107 ARG A C 1
ATOM 832 O O . ARG A 1 107 ? 1.906 -16.521 5.898 1.00 88.69 107 ARG A O 1
ATOM 839 N N . GLY A 1 108 ? 0.554 -17.250 7.552 1.00 86.31 108 GLY A N 1
ATOM 840 C CA . GLY A 1 108 ? -0.166 -18.215 6.724 1.00 86.31 108 GLY A CA 1
ATOM 841 C C . GLY A 1 108 ? -0.917 -17.526 5.595 1.00 86.31 108 GLY A C 1
ATOM 842 O O . GLY A 1 108 ? -0.822 -17.962 4.448 1.00 86.31 108 GLY A O 1
ATOM 843 N N . LEU A 1 109 ? -1.562 -16.395 5.898 1.00 88.56 109 LEU A N 1
ATOM 844 C CA . LEU A 1 109 ? -2.222 -15.578 4.886 1.00 88.56 109 LEU A CA 1
ATOM 845 C C . LEU A 1 109 ? -1.228 -15.030 3.855 1.00 88.56 109 LEU A C 1
ATOM 847 O O . LEU A 1 109 ? -1.445 -15.202 2.662 1.00 88.56 109 LEU A O 1
ATOM 851 N N . ALA A 1 110 ? -0.121 -14.425 4.291 1.00 90.25 110 ALA A N 1
ATOM 852 C CA . ALA A 1 110 ? 0.890 -13.865 3.394 1.00 90.25 110 ALA A CA 1
ATOM 853 C C . ALA A 1 110 ? 1.477 -14.929 2.451 1.00 90.25 110 ALA A C 1
ATOM 855 O O . ALA A 1 110 ? 1.613 -14.677 1.255 1.00 90.25 110 ALA A O 1
ATOM 856 N N . ARG A 1 111 ? 1.761 -16.135 2.968 1.00 88.12 111 ARG A N 1
ATOM 857 C CA . ARG A 1 111 ? 2.202 -17.277 2.153 1.00 88.12 111 ARG A CA 1
ATOM 858 C C . ARG A 1 111 ? 1.139 -17.677 1.134 1.00 88.12 111 ARG A C 1
ATOM 860 O O . ARG A 1 111 ? 1.453 -17.779 -0.047 1.00 88.12 111 ARG A O 1
ATOM 867 N N . GLY A 1 112 ? -0.103 -17.866 1.582 1.00 85.88 112 GLY A N 1
ATOM 868 C CA . GLY A 1 112 ? -1.207 -18.241 0.703 1.00 85.88 112 GLY A CA 1
ATOM 869 C C . GLY A 1 112 ? -1.405 -17.226 -0.420 1.00 85.88 112 GLY A C 1
ATOM 870 O O . GLY A 1 112 ? -1.483 -17.613 -1.581 1.00 85.88 112 GLY A O 1
ATOM 871 N N . VAL A 1 113 ? -1.427 -15.929 -0.098 1.00 89.44 113 VAL A N 1
ATOM 872 C CA . VAL A 1 113 ? -1.598 -14.850 -1.085 1.00 89.44 113 VAL A CA 1
ATOM 873 C C . VAL A 1 113 ? -0.476 -14.871 -2.127 1.00 89.44 113 VAL A C 1
ATOM 875 O O . VAL A 1 113 ? -0.749 -14.749 -3.323 1.00 89.44 113 VAL A O 1
ATOM 878 N N . TYR A 1 114 ? 0.768 -15.074 -1.692 1.00 90.50 114 TYR A N 1
ATOM 879 C CA . TYR A 1 114 ? 1.910 -15.138 -2.596 1.00 90.50 114 TYR A CA 1
ATOM 880 C C . TYR A 1 114 ? 1.856 -16.364 -3.516 1.00 90.50 114 TYR A C 1
ATOM 882 O O . TYR A 1 114 ? 1.996 -16.228 -4.727 1.00 90.50 114 TYR A O 1
ATOM 890 N N . GLU A 1 115 ? 1.602 -17.554 -2.970 1.00 86.94 115 GLU A N 1
ATOM 891 C CA . GLU A 1 115 ? 1.552 -18.798 -3.751 1.00 86.94 115 GLU A CA 1
ATOM 892 C C . GLU A 1 115 ? 0.355 -18.845 -4.712 1.00 86.94 115 GLU A C 1
ATOM 894 O O . GLU A 1 115 ? 0.470 -19.366 -5.820 1.00 86.94 115 GLU A O 1
ATOM 899 N N . ALA A 1 116 ? -0.793 -18.296 -4.308 1.00 84.19 116 ALA A N 1
ATOM 900 C CA . ALA A 1 116 ? -2.019 -18.340 -5.096 1.00 84.19 116 ALA A CA 1
ATOM 901 C C . ALA A 1 116 ? -2.095 -17.246 -6.166 1.00 84.19 116 ALA A C 1
ATOM 903 O O . ALA A 1 116 ? -2.583 -17.501 -7.270 1.00 84.19 116 ALA A O 1
ATOM 904 N N . PHE A 1 117 ? -1.656 -16.030 -5.835 1.00 85.44 117 PHE A N 1
ATOM 905 C CA . PHE A 1 117 ? -1.887 -14.842 -6.661 1.00 85.44 117 PHE A CA 1
ATOM 906 C C . PHE A 1 117 ? -0.604 -14.121 -7.077 1.00 85.44 117 PHE A C 1
ATOM 908 O O . PHE A 1 117 ? -0.682 -13.181 -7.863 1.00 85.44 117 PHE A O 1
ATOM 915 N N . GLY A 1 118 ? 0.563 -14.514 -6.557 1.00 89.25 118 GLY A N 1
ATOM 916 C CA . GLY A 1 118 ? 1.817 -13.795 -6.797 1.00 89.25 118 GLY A CA 1
ATOM 917 C C . GLY A 1 118 ? 1.838 -12.386 -6.194 1.00 89.25 118 GLY A C 1
ATOM 918 O O . GLY A 1 118 ? 2.626 -11.549 -6.628 1.00 89.25 118 GLY A O 1
ATOM 919 N N . ALA A 1 119 ? 0.962 -12.106 -5.223 1.00 92.88 119 ALA A N 1
ATOM 920 C CA . ALA A 1 119 ? 0.852 -10.804 -4.573 1.00 92.88 119 ALA A CA 1
ATOM 921 C C . ALA A 1 119 ? 1.592 -10.781 -3.229 1.00 92.88 119 ALA A C 1
ATOM 923 O O . ALA A 1 119 ? 1.721 -11.798 -2.545 1.00 92.88 119 ALA A O 1
ATOM 924 N N . LEU A 1 120 ? 2.078 -9.602 -2.841 1.00 93.62 120 LEU A N 1
ATOM 925 C CA . LEU A 1 120 ? 2.879 -9.413 -1.631 1.00 93.62 120 LEU A CA 1
ATOM 926 C C . LEU A 1 120 ? 2.088 -8.652 -0.572 1.00 93.62 120 LEU A C 1
ATOM 928 O O . LEU A 1 120 ? 1.733 -7.496 -0.778 1.00 93.62 120 LEU A O 1
ATOM 932 N N . LEU A 1 121 ? 1.865 -9.266 0.588 1.00 92.50 121 LEU A N 1
ATOM 933 C CA . LEU A 1 121 ? 1.306 -8.581 1.754 1.00 92.50 121 LEU A CA 1
ATOM 934 C C . LEU A 1 121 ? 2.415 -7.807 2.475 1.00 92.50 121 LEU A C 1
ATOM 936 O O . LEU A 1 121 ? 3.352 -8.409 2.997 1.00 92.50 121 LEU A O 1
ATOM 940 N N . VAL A 1 122 ? 2.302 -6.477 2.519 1.00 92.50 122 VAL A N 1
ATOM 941 C CA . VAL A 1 122 ? 3.364 -5.587 3.030 1.00 92.50 122 VAL A CA 1
ATOM 942 C C . VAL A 1 122 ? 3.030 -4.910 4.356 1.00 92.50 122 VAL A C 1
ATOM 944 O O . VAL A 1 122 ? 3.927 -4.618 5.149 1.00 92.50 122 VAL A O 1
ATOM 947 N N . ALA A 1 123 ? 1.751 -4.672 4.638 1.00 92.00 123 ALA A N 1
ATOM 948 C CA . ALA A 1 123 ? 1.334 -4.019 5.872 1.00 92.00 123 ALA A CA 1
ATOM 949 C C . ALA A 1 123 ? -0.029 -4.518 6.341 1.00 92.00 123 ALA A C 1
ATOM 951 O O . ALA A 1 123 ? -0.829 -5.006 5.545 1.00 92.00 123 ALA A O 1
ATOM 952 N N . VAL A 1 124 ? -0.292 -4.343 7.633 1.00 91.69 124 VAL A N 1
ATOM 953 C CA . VAL A 1 124 ? -1.621 -4.501 8.225 1.00 91.69 124 VAL A CA 1
ATOM 954 C C . VAL A 1 124 ? -2.007 -3.187 8.885 1.00 91.69 124 VAL A C 1
ATOM 956 O O . VAL A 1 124 ? -1.181 -2.526 9.518 1.00 91.69 124 VAL A O 1
ATOM 959 N N . VAL A 1 125 ? -3.265 -2.806 8.730 1.00 89.12 125 VAL A N 1
ATOM 960 C CA . VAL A 1 125 ? -3.911 -1.696 9.418 1.00 89.12 125 VAL A CA 1
ATOM 961 C C . VAL A 1 125 ? -4.893 -2.316 10.411 1.00 89.12 125 VAL A C 1
ATOM 963 O O . VAL A 1 125 ? -5.984 -2.724 10.003 1.00 89.12 125 VAL A O 1
ATOM 966 N N . PRO A 1 126 ? -4.498 -2.456 11.690 1.00 85.19 126 PRO A N 1
ATOM 967 C CA . PRO A 1 126 ? -5.369 -3.030 12.699 1.00 85.19 126 PRO A CA 1
ATOM 968 C C . PRO A 1 126 ? -6.596 -2.154 12.929 1.00 85.19 126 PRO A C 1
ATOM 970 O O . PRO A 1 126 ? -6.497 -0.921 12.963 1.00 85.19 126 PRO A O 1
ATOM 973 N N . ALA A 1 127 ? -7.737 -2.788 13.162 1.00 75.50 127 ALA A N 1
ATOM 974 C CA . ALA A 1 127 ? -8.965 -2.080 13.484 1.00 75.50 127 ALA A CA 1
ATOM 975 C C . ALA A 1 127 ? -8.832 -1.213 14.746 1.00 75.50 127 ALA A C 1
ATOM 977 O O . ALA A 1 127 ? -8.265 -1.627 15.757 1.00 75.50 127 ALA A O 1
ATOM 978 N N . GLY A 1 128 ? -9.370 0.008 14.702 1.00 64.25 128 GLY A N 1
ATOM 979 C CA . GLY A 1 128 ? -9.406 0.906 15.861 1.00 64.25 128 GLY A CA 1
ATOM 980 C C . GLY A 1 128 ? -8.092 1.631 16.178 1.00 64.25 128 GLY A C 1
ATOM 981 O O . GLY A 1 128 ? -8.071 2.473 17.078 1.00 64.25 128 GLY A O 1
ATOM 982 N N . ARG A 1 129 ? -7.005 1.393 15.430 1.00 60.38 129 ARG A N 1
ATOM 983 C CA . ARG A 1 129 ? -5.829 2.275 15.467 1.00 60.38 129 ARG A CA 1
ATOM 984 C C . ARG A 1 129 ? -6.015 3.420 14.477 1.00 60.38 129 ARG A C 1
ATOM 986 O O . ARG A 1 129 ? -5.766 3.273 13.288 1.00 60.38 129 ARG A O 1
ATOM 993 N N . HIS A 1 130 ? -6.415 4.581 14.997 1.00 51.50 130 HIS A N 1
ATOM 994 C CA . HIS A 1 130 ? -6.454 5.836 14.234 1.00 51.50 130 HIS A CA 1
ATOM 995 C C . HIS A 1 130 ? -5.070 6.262 13.718 1.00 51.50 130 HIS A C 1
ATOM 997 O O . HIS A 1 130 ? -4.977 7.001 12.745 1.00 51.50 130 HIS A O 1
ATOM 1003 N N . GLU A 1 131 ? -3.990 5.770 14.331 1.00 52.06 131 GLU A N 1
ATOM 1004 C CA . GLU A 1 131 ? -2.623 6.050 13.909 1.00 52.06 131 GLU A CA 1
ATOM 1005 C C . GLU A 1 131 ? -1.797 4.755 13.918 1.00 52.06 131 GLU A C 1
ATOM 1007 O O . GLU A 1 131 ? -1.489 4.201 14.973 1.00 52.06 131 GLU A O 1
ATOM 1012 N N . GLY A 1 132 ? -1.430 4.270 12.730 1.00 60.31 132 GLY A N 1
ATOM 1013 C CA . GLY A 1 132 ? -0.354 3.293 12.565 1.00 60.31 132 GLY A CA 1
ATOM 1014 C C . GLY A 1 132 ? -0.751 2.031 11.812 1.00 60.31 132 GLY A C 1
ATOM 1015 O O . GLY A 1 132 ? -1.045 1.002 12.419 1.00 60.31 132 GLY A O 1
ATOM 1016 N N . SER A 1 133 ? -0.638 2.083 10.484 1.00 64.06 133 SER A N 1
ATOM 1017 C CA . SER A 1 133 ? -0.347 0.885 9.699 1.00 64.06 133 SER A CA 1
ATOM 1018 C C . SER A 1 133 ? 0.962 0.280 10.213 1.00 64.06 133 SER A C 1
ATOM 1020 O O . SER A 1 133 ? 1.986 0.969 10.262 1.00 64.06 133 SER A O 1
ATOM 1022 N N . ALA A 1 134 ? 0.948 -0.991 10.597 1.00 77.00 134 ALA A N 1
ATOM 1023 C CA . ALA A 1 134 ? 2.164 -1.712 10.926 1.00 77.00 134 ALA A CA 1
ATOM 1024 C C . ALA A 1 134 ? 2.727 -2.321 9.638 1.00 77.00 134 ALA A C 1
ATOM 1026 O O . ALA A 1 134 ? 2.100 -3.198 9.037 1.00 77.00 134 ALA A O 1
ATOM 1027 N N . LEU A 1 135 ? 3.905 -1.854 9.212 1.00 81.94 135 LEU A N 1
ATOM 1028 C CA . LEU A 1 135 ? 4.682 -2.542 8.181 1.00 81.94 135 LEU A CA 1
ATOM 1029 C C . LEU A 1 135 ? 5.063 -3.908 8.741 1.00 81.94 135 LEU A C 1
ATOM 1031 O O . LEU A 1 135 ? 5.787 -3.970 9.731 1.00 81.94 135 LEU A O 1
ATOM 1035 N N . TYR A 1 136 ? 4.498 -4.957 8.144 1.00 81.75 136 TYR A N 1
ATOM 1036 C CA . TYR A 1 136 ? 4.590 -6.352 8.565 1.00 81.75 136 TYR A CA 1
ATOM 1037 C C . TYR A 1 136 ? 4.730 -6.543 10.098 1.00 81.75 136 TYR A C 1
ATOM 1039 O O . TYR A 1 136 ? 5.846 -6.703 10.596 1.00 81.75 136 TYR A O 1
ATOM 1047 N N . PRO A 1 137 ? 3.622 -6.569 10.871 1.00 79.38 137 PRO A N 1
ATOM 1048 C CA . PRO A 1 137 ? 3.634 -6.574 12.347 1.00 79.38 137 PRO A CA 1
ATOM 1049 C C . PRO A 1 137 ? 4.300 -7.800 13.002 1.00 79.38 137 PRO A C 1
ATOM 1051 O O . PRO A 1 137 ? 4.339 -7.902 14.227 1.00 79.38 137 PRO A O 1
ATOM 1054 N N . GLY A 1 138 ? 4.829 -8.728 12.207 1.00 77.75 138 GLY A N 1
ATOM 1055 C CA . GLY A 1 138 ? 5.509 -9.931 12.653 1.00 77.75 138 GLY A CA 1
ATOM 1056 C C . GLY A 1 138 ? 4.683 -11.187 12.410 1.00 77.75 138 GLY A C 1
ATOM 1057 O O . GLY A 1 138 ? 3.472 -11.160 12.204 1.00 77.75 138 GLY A O 1
ATOM 1058 N N . ALA A 1 139 ? 5.366 -12.327 12.428 1.00 74.50 139 ALA A N 1
ATOM 1059 C CA . ALA A 1 139 ? 4.764 -13.602 12.059 1.00 74.50 139 ALA A CA 1
ATOM 1060 C C . ALA A 1 139 ? 3.761 -14.165 13.080 1.00 74.50 139 ALA A C 1
ATOM 1062 O O . ALA A 1 139 ? 2.979 -15.048 12.738 1.00 74.50 139 ALA A O 1
ATOM 1063 N N . SER A 1 140 ? 3.808 -13.683 14.322 1.00 83.81 140 SER A N 1
ATOM 1064 C CA . SER A 1 140 ? 2.883 -14.044 15.399 1.00 83.81 140 SER A CA 1
ATOM 1065 C C . SER A 1 140 ? 1.606 -13.204 15.399 1.00 83.81 140 SER A C 1
ATOM 1067 O O . SER A 1 140 ? 0.760 -13.400 16.267 1.00 83.81 140 SER A O 1
ATOM 1069 N N . TYR A 1 141 ? 1.468 -12.254 14.469 1.00 88.50 141 TYR A N 1
ATOM 1070 C CA . TYR A 1 141 ? 0.267 -11.441 14.367 1.00 88.50 141 TYR A CA 1
ATOM 1071 C C . TYR A 1 141 ? -0.934 -12.313 13.989 1.00 88.50 141 TYR A C 1
ATOM 1073 O O . TYR A 1 141 ? -0.894 -13.048 12.995 1.00 88.50 141 TYR A O 1
ATOM 1081 N N . ILE A 1 142 ? -1.992 -12.208 14.790 1.00 90.06 142 ILE A N 1
ATOM 1082 C CA . ILE A 1 142 ? -3.274 -12.868 14.563 1.00 90.06 142 ILE A CA 1
ATOM 1083 C C . ILE A 1 142 ? -4.242 -11.837 14.009 1.00 90.06 142 ILE A C 1
ATOM 1085 O O . ILE A 1 142 ? -4.346 -10.731 14.536 1.00 90.06 142 ILE A O 1
ATOM 1089 N N . ILE A 1 143 ? -4.923 -12.214 12.936 1.00 90.19 143 ILE A N 1
ATOM 1090 C CA . ILE A 1 143 ? -5.811 -11.324 12.198 1.00 90.19 143 ILE A CA 1
ATOM 1091 C C . ILE A 1 143 ? -7.066 -11.043 13.028 1.00 90.19 143 ILE A C 1
ATOM 1093 O O . ILE A 1 143 ? -7.723 -11.972 13.507 1.00 90.19 143 ILE A O 1
ATOM 1097 N N . GLY A 1 144 ? -7.387 -9.759 13.184 1.00 89.00 144 GLY A N 1
ATOM 1098 C CA . GLY A 1 144 ? -8.626 -9.286 13.788 1.00 89.00 144 GLY A CA 1
ATOM 1099 C C . GLY A 1 144 ? -9.766 -9.154 12.777 1.00 89.00 144 GLY A C 1
ATOM 1100 O O . GLY A 1 144 ? -9.548 -9.038 11.571 1.00 89.00 144 GLY A O 1
ATOM 1101 N N . LYS A 1 145 ? -10.999 -9.120 13.289 1.00 88.06 145 LYS A N 1
ATOM 1102 C CA . LYS A 1 145 ? -12.237 -9.039 12.499 1.00 88.06 145 LYS A CA 1
ATOM 1103 C C . LYS A 1 145 ? -12.334 -7.830 11.571 1.00 88.06 145 LYS A C 1
ATOM 1105 O O . LYS A 1 145 ? -12.958 -7.917 10.525 1.00 88.06 145 LYS A O 1
ATOM 1110 N N . ASP A 1 146 ? -11.748 -6.706 11.961 1.00 89.00 146 ASP A N 1
ATOM 1111 C CA . ASP A 1 146 ? -11.877 -5.445 11.230 1.00 89.00 146 ASP A CA 1
ATOM 1112 C C . ASP A 1 146 ? -10.553 -5.005 10.572 1.00 89.00 146 ASP A C 1
ATOM 1114 O O . ASP A 1 146 ? -10.419 -3.873 10.101 1.00 89.00 146 ASP A O 1
ATOM 1118 N N . ASP A 1 147 ? -9.559 -5.896 10.542 1.00 90.25 147 ASP A N 1
ATOM 1119 C CA . ASP A 1 147 ? -8.231 -5.591 10.020 1.00 90.25 147 ASP A CA 1
ATOM 1120 C C . ASP A 1 147 ? -8.244 -5.422 8.496 1.00 90.25 147 ASP A C 1
ATOM 1122 O O . ASP A 1 147 ? -8.943 -6.124 7.754 1.00 90.25 147 ASP A O 1
ATOM 1126 N N . GLN A 1 148 ? -7.406 -4.506 8.014 1.00 91.19 148 GLN A N 1
ATOM 1127 C CA . GLN A 1 148 ? -7.098 -4.367 6.592 1.00 91.19 148 GLN A CA 1
ATOM 1128 C C . GLN A 1 148 ? -5.643 -4.738 6.326 1.00 91.19 148 GLN A C 1
ATOM 1130 O O . GLN A 1 148 ? -4.769 -4.484 7.151 1.00 91.19 148 GLN A O 1
ATOM 1135 N N . ALA A 1 149 ? -5.363 -5.309 5.162 1.00 91.50 149 ALA A N 1
ATOM 1136 C CA . ALA A 1 149 ? -4.009 -5.536 4.683 1.00 91.50 149 ALA A CA 1
ATOM 1137 C C . ALA A 1 149 ? -3.712 -4.657 3.473 1.00 91.50 149 ALA A C 1
ATOM 1139 O O . ALA A 1 149 ? -4.578 -4.424 2.632 1.00 91.50 149 ALA A O 1
ATOM 1140 N N . MET A 1 150 ? -2.461 -4.220 3.367 1.00 92.81 150 MET A N 1
ATOM 1141 C CA . MET A 1 150 ? -1.931 -3.607 2.157 1.00 92.81 150 MET A CA 1
ATOM 1142 C C . MET A 1 150 ? -1.176 -4.656 1.347 1.00 92.81 150 MET A C 1
ATOM 1144 O O . MET A 1 150 ? -0.305 -5.357 1.875 1.00 92.81 150 MET A O 1
ATOM 1148 N N . LEU A 1 151 ? -1.511 -4.740 0.067 1.00 94.25 151 LEU A N 1
ATOM 1149 C CA . LEU A 1 151 ? -0.989 -5.694 -0.898 1.00 94.25 151 LEU A CA 1
ATOM 1150 C C . LEU A 1 151 ? -0.266 -4.956 -2.021 1.00 94.25 151 LEU A C 1
ATOM 1152 O O . LEU A 1 151 ? -0.733 -3.907 -2.450 1.00 94.25 151 LEU A O 1
ATOM 1156 N N . ILE A 1 152 ? 0.814 -5.531 -2.539 1.00 95.56 152 ILE A N 1
ATOM 1157 C CA . ILE A 1 152 ? 1.389 -5.165 -3.835 1.00 95.56 152 ILE A CA 1
ATOM 1158 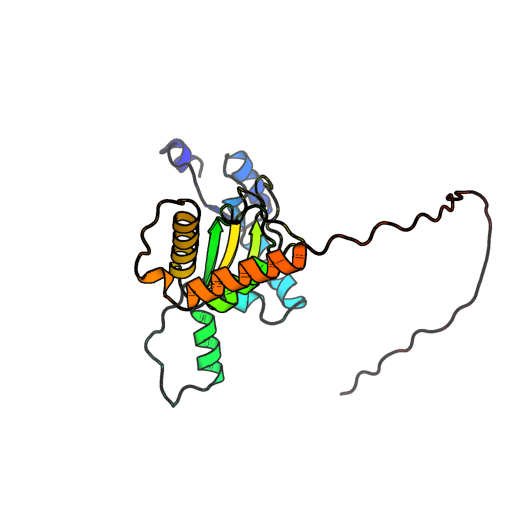C C . ILE A 1 152 ? 0.991 -6.245 -4.840 1.00 95.56 152 ILE A C 1
ATOM 1160 O O . ILE A 1 152 ? 1.296 -7.424 -4.627 1.00 95.56 152 ILE A O 1
ATOM 1164 N N . ALA A 1 153 ? 0.315 -5.855 -5.917 1.00 94.38 153 ALA A N 1
ATOM 1165 C CA . ALA A 1 153 ? -0.161 -6.761 -6.962 1.00 94.38 153 ALA A CA 1
ATOM 1166 C C . ALA A 1 153 ? -0.155 -6.077 -8.338 1.00 94.38 153 ALA A C 1
ATOM 1168 O O . ALA A 1 153 ? -0.021 -4.861 -8.417 1.00 94.38 153 ALA A O 1
ATOM 1169 N N . ASP A 1 154 ? -0.298 -6.858 -9.412 1.00 90.56 154 ASP A N 1
ATOM 1170 C CA . ASP A 1 154 ? -0.429 -6.323 -10.781 1.00 90.56 154 ASP A CA 1
ATOM 1171 C C . ASP A 1 154 ? -1.774 -5.644 -11.036 1.00 90.56 154 ASP A C 1
ATOM 1173 O O . ASP A 1 154 ? -1.884 -4.786 -11.902 1.00 90.56 154 ASP A O 1
ATOM 1177 N N . ASP A 1 155 ? -2.822 -6.108 -10.356 1.00 88.62 155 ASP A N 1
ATOM 1178 C CA . ASP A 1 155 ? -4.185 -5.722 -10.681 1.00 88.62 155 ASP A CA 1
ATOM 1179 C C . ASP A 1 155 ? -5.114 -5.874 -9.474 1.00 88.62 155 ASP A C 1
ATOM 1181 O O . ASP A 1 155 ? -4.968 -6.775 -8.635 1.00 88.62 155 ASP A O 1
ATOM 1185 N N . ILE A 1 156 ? -6.134 -5.020 -9.437 1.00 89.94 156 ILE A N 1
ATOM 1186 C CA . ILE A 1 156 ? -7.163 -4.997 -8.395 1.00 89.94 156 ILE A CA 1
ATOM 1187 C C . ILE A 1 156 ? -7.968 -6.306 -8.313 1.00 89.94 156 ILE A C 1
ATOM 1189 O O . ILE A 1 156 ? -8.547 -6.614 -7.268 1.00 89.94 156 ILE A O 1
ATOM 1193 N N . SER A 1 157 ? -7.989 -7.126 -9.370 1.00 89.19 157 SER A N 1
ATOM 1194 C CA . SER A 1 157 ? -8.672 -8.425 -9.366 1.00 89.19 157 SER A CA 1
ATOM 1195 C C . SER A 1 157 ? -8.155 -9.381 -8.294 1.00 89.19 157 SER A C 1
ATOM 1197 O O . SER A 1 157 ? -8.910 -10.253 -7.867 1.00 89.19 157 SER A O 1
ATOM 1199 N N . VAL A 1 158 ? -6.917 -9.226 -7.805 1.00 87.75 158 VAL A N 1
ATOM 1200 C CA . VAL A 1 158 ? -6.419 -10.019 -6.668 1.00 87.75 158 VAL A CA 1
ATOM 1201 C C . VAL A 1 158 ? -7.255 -9.750 -5.416 1.00 87.75 158 VAL A C 1
ATOM 1203 O O . VAL A 1 158 ? -7.698 -10.695 -4.764 1.00 87.75 158 VAL A O 1
ATOM 1206 N N . VAL A 1 159 ? -7.549 -8.479 -5.129 1.00 87.88 159 VAL A N 1
ATOM 1207 C CA . VAL A 1 159 ? -8.406 -8.071 -4.003 1.00 87.88 159 VAL A CA 1
ATOM 1208 C C . VAL A 1 159 ? -9.808 -8.656 -4.166 1.00 87.88 159 VAL A C 1
ATOM 1210 O O . VAL A 1 159 ? -10.321 -9.307 -3.259 1.00 87.88 159 VAL A O 1
ATOM 1213 N N . GLN A 1 160 ? -10.386 -8.534 -5.364 1.00 88.50 160 GLN A N 1
ATOM 1214 C CA . GLN A 1 160 ? -11.722 -9.062 -5.663 1.00 88.50 160 GLN A CA 1
ATOM 1215 C C . GLN A 1 160 ? -11.804 -10.590 -5.510 1.00 88.50 160 GLN A C 1
ATOM 1217 O O . GLN A 1 160 ? -12.803 -11.121 -5.023 1.00 88.50 160 GLN A O 1
ATOM 1222 N N . LYS A 1 161 ? -10.754 -11.318 -5.913 1.00 85.75 161 LYS A N 1
ATOM 1223 C CA . LYS A 1 161 ? -10.666 -12.777 -5.753 1.00 85.75 161 LYS A CA 1
ATOM 1224 C C . LYS A 1 161 ? -10.561 -13.181 -4.284 1.00 85.75 161 LYS A C 1
ATOM 1226 O O . LYS A 1 161 ? -11.173 -14.178 -3.902 1.00 85.75 161 LYS A O 1
ATOM 1231 N N . MET A 1 162 ? -9.816 -12.428 -3.474 1.00 83.94 162 MET A N 1
ATOM 1232 C CA . MET A 1 162 ? -9.728 -12.664 -2.030 1.00 83.94 162 MET A CA 1
ATOM 1233 C C . MET A 1 162 ? -11.085 -12.455 -1.353 1.00 83.94 162 MET A C 1
ATOM 1235 O O . MET A 1 162 ? -11.537 -13.345 -0.635 1.00 83.94 162 MET A O 1
ATOM 1239 N N . ASP A 1 163 ? -11.779 -11.355 -1.653 1.00 83.06 163 ASP A N 1
ATOM 1240 C CA . ASP A 1 163 ? -13.123 -11.090 -1.124 1.00 83.06 163 ASP A CA 1
ATOM 1241 C C . ASP A 1 163 ? -14.120 -12.192 -1.526 1.00 83.06 163 ASP A C 1
ATOM 1243 O O . ASP A 1 163 ? -14.916 -12.664 -0.710 1.00 83.06 163 ASP A O 1
ATOM 1247 N N . PHE A 1 164 ? -14.043 -12.663 -2.776 1.00 80.31 164 PHE A N 1
ATOM 1248 C CA . PHE A 1 164 ? -14.878 -13.760 -3.264 1.00 80.31 164 PHE A CA 1
ATOM 1249 C C . PHE A 1 164 ? -14.599 -15.085 -2.538 1.00 80.31 164 PHE A C 1
ATOM 1251 O O . PHE A 1 164 ? -15.540 -15.786 -2.157 1.00 80.31 164 PHE A O 1
ATOM 1258 N N . TYR A 1 165 ? -13.325 -15.433 -2.325 1.00 77.12 165 TYR A N 1
ATOM 1259 C CA . TYR A 1 165 ? -12.940 -16.635 -1.578 1.00 77.12 165 TYR A CA 1
ATOM 1260 C C . TYR A 1 165 ? -13.534 -16.627 -0.167 1.00 77.12 165 TYR A C 1
ATOM 1262 O O . TYR A 1 165 ? -14.142 -17.606 0.268 1.00 77.12 165 TYR A O 1
ATOM 1270 N N . CYS A 1 166 ? -13.424 -15.489 0.515 1.00 72.81 166 CYS A N 1
ATOM 1271 C CA . CYS A 1 166 ? -13.974 -15.276 1.845 1.00 72.81 166 CYS A CA 1
ATOM 1272 C C . CYS A 1 166 ? -15.496 -15.459 1.887 1.00 72.81 166 CYS A C 1
ATOM 1274 O O . CYS A 1 166 ? -16.012 -16.204 2.722 1.00 72.81 166 CYS A O 1
ATOM 1276 N N . ALA A 1 167 ? -16.217 -14.840 0.948 1.00 72.31 167 ALA A N 1
ATOM 1277 C CA . ALA A 1 167 ? -17.672 -14.948 0.861 1.00 72.31 167 ALA A CA 1
ATOM 1278 C C . ALA A 1 167 ? -18.154 -16.389 0.610 1.00 72.31 167 ALA A C 1
ATOM 1280 O O . ALA A 1 167 ? -19.231 -16.774 1.074 1.00 72.31 167 ALA A O 1
ATOM 1281 N N . HIS A 1 168 ? -17.364 -17.191 -0.111 1.00 68.50 168 HIS A N 1
ATOM 1282 C CA . HIS A 1 168 ? -17.683 -18.590 -0.378 1.00 68.50 168 HIS A CA 1
ATOM 1283 C C . HIS A 1 168 ? -17.468 -19.485 0.848 1.00 68.50 168 HIS A C 1
ATOM 1285 O O . HIS A 1 168 ? -18.326 -20.303 1.159 1.00 68.50 168 HIS A O 1
ATOM 1291 N N . HIS A 1 169 ? -16.360 -19.312 1.572 1.00 63.97 169 HIS A N 1
ATOM 1292 C CA . HIS A 1 169 ? -16.053 -20.130 2.751 1.00 63.97 169 HIS A CA 1
ATOM 1293 C C . HIS A 1 169 ? -16.889 -19.775 3.990 1.00 63.97 169 HIS A C 1
ATOM 1295 O O . HIS A 1 169 ? -17.079 -20.633 4.849 1.00 63.97 169 HIS A O 1
ATOM 1301 N N . ALA A 1 170 ? -17.420 -18.552 4.075 1.00 58.50 170 ALA A N 1
ATOM 1302 C CA . ALA A 1 170 ? -18.322 -18.141 5.152 1.00 58.50 170 ALA A CA 1
ATOM 1303 C C . ALA A 1 170 ? -19.742 -18.737 5.030 1.00 58.50 170 ALA A C 1
ATOM 1305 O O . ALA A 1 170 ? -20.448 -18.854 6.030 1.00 58.50 170 ALA A O 1
ATOM 1306 N N . ASN A 1 171 ? -20.168 -19.130 3.823 1.00 55.91 171 ASN A N 1
ATOM 1307 C CA . ASN A 1 171 ? -21.482 -19.720 3.577 1.00 55.91 171 ASN A CA 1
ATOM 1308 C C . ASN A 1 171 ? -21.340 -21.235 3.370 1.00 55.91 171 ASN A C 1
ATOM 1310 O O . ASN A 1 171 ? -20.979 -21.693 2.291 1.00 55.91 171 ASN A O 1
ATOM 1314 N N . HIS A 1 172 ? -21.666 -22.030 4.392 1.00 52.41 172 HIS A N 1
ATOM 1315 C CA . HIS A 1 172 ? -21.625 -23.502 4.338 1.00 52.41 172 HIS A CA 1
ATOM 1316 C C . HIS A 1 172 ? -22.619 -24.140 3.332 1.00 52.41 172 HIS A C 1
ATOM 1318 O O . HIS A 1 172 ? -22.626 -25.363 3.166 1.00 52.41 172 HIS A O 1
ATOM 1324 N N . ASP A 1 173 ? -23.423 -23.343 2.621 1.00 46.28 173 ASP A N 1
ATOM 1325 C CA . ASP A 1 173 ? -24.398 -23.805 1.631 1.00 46.28 173 ASP A CA 1
ATOM 1326 C C . ASP A 1 173 ? 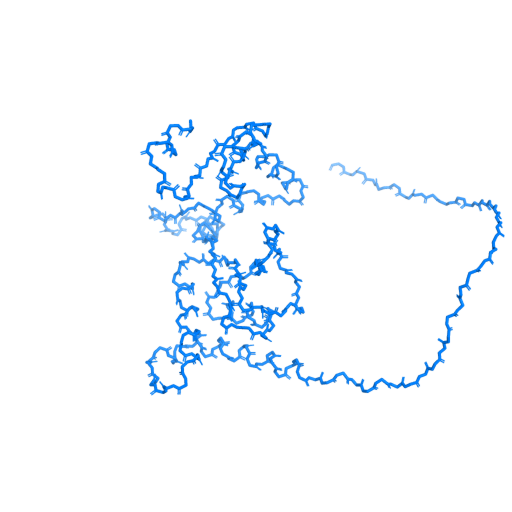-23.766 -24.025 0.246 1.00 46.28 173 ASP A C 1
ATOM 1328 O O . ASP A 1 173 ? -23.804 -23.219 -0.683 1.00 46.28 173 ASP A O 1
ATOM 1332 N N . ASN A 1 174 ? -23.170 -25.208 0.154 1.00 51.28 174 ASN A N 1
ATOM 1333 C CA . ASN A 1 174 ? -22.815 -26.010 -1.010 1.00 51.28 174 ASN A CA 1
ATOM 1334 C C . ASN A 1 174 ? -23.462 -25.624 -2.366 1.00 51.28 174 ASN A C 1
ATOM 1336 O O . ASN A 1 174 ? -24.559 -26.081 -2.688 1.00 51.28 174 ASN A O 1
ATOM 1340 N N . LYS A 1 175 ? -22.695 -24.945 -3.234 1.00 43.56 175 LYS A N 1
ATOM 1341 C CA . LYS A 1 175 ? -22.513 -25.331 -4.652 1.00 43.56 175 LYS A CA 1
ATOM 1342 C C . LYS A 1 175 ? -21.079 -24.988 -5.080 1.00 43.56 175 LYS A C 1
ATOM 1344 O O . LYS A 1 175 ? -20.720 -23.813 -5.025 1.00 43.56 175 LYS A O 1
ATOM 1349 N N . PRO A 1 176 ? -20.264 -25.947 -5.560 1.00 43.69 176 PRO A N 1
ATOM 1350 C CA . PRO A 1 176 ? -18.922 -25.646 -6.031 1.00 43.69 176 PRO A CA 1
ATOM 1351 C C . PRO A 1 176 ? -19.046 -24.924 -7.373 1.00 43.69 176 PRO A C 1
ATOM 1353 O O . PRO A 1 176 ? -19.208 -25.545 -8.429 1.00 43.69 176 PRO A O 1
ATOM 1356 N N . ALA A 1 177 ? -19.006 -23.593 -7.348 1.00 45.78 177 ALA A N 1
ATOM 1357 C CA . ALA A 1 177 ? -18.803 -22.841 -8.571 1.00 45.78 177 ALA A CA 1
ATOM 1358 C C . ALA A 1 177 ? -17.450 -23.294 -9.137 1.00 45.78 177 ALA A C 1
ATOM 1360 O O . ALA A 1 177 ? -16.458 -23.346 -8.414 1.00 45.78 177 ALA A O 1
ATOM 1361 N N . ARG A 1 178 ? -17.424 -23.673 -10.418 1.00 46.47 178 ARG A N 1
ATOM 1362 C CA . ARG A 1 178 ? -16.286 -24.252 -11.169 1.00 46.47 178 ARG A CA 1
ATOM 1363 C C . ARG A 1 178 ? -14.903 -23.622 -10.892 1.00 46.47 178 ARG A C 1
ATOM 1365 O O . ARG A 1 178 ? -13.904 -24.281 -11.153 1.00 46.47 178 ARG A O 1
ATOM 1372 N N . PHE A 1 179 ? -14.858 -22.407 -10.351 1.00 42.88 179 PHE A N 1
ATOM 1373 C CA . PHE A 1 179 ? -13.682 -21.648 -9.924 1.00 42.88 179 PHE A CA 1
ATOM 1374 C C . PHE A 1 179 ? -12.918 -22.211 -8.722 1.00 42.88 179 PHE A C 1
ATOM 1376 O O . PHE A 1 179 ? -11.719 -22.005 -8.642 1.00 42.88 179 PHE A O 1
ATOM 1383 N N . MET A 1 180 ? -13.534 -22.983 -7.823 1.00 48.69 180 MET A N 1
ATOM 1384 C CA . MET A 1 180 ? -12.802 -23.597 -6.696 1.00 48.69 180 MET A CA 1
ATOM 1385 C C . MET A 1 180 ? -11.873 -24.751 -7.137 1.00 48.69 180 MET A C 1
ATOM 1387 O O . MET A 1 180 ? -11.141 -25.320 -6.333 1.00 48.69 180 MET A O 1
ATOM 1391 N N . ARG A 1 181 ? -11.911 -25.109 -8.431 1.00 49.69 181 ARG A N 1
ATOM 1392 C CA . ARG A 1 181 ? -10.936 -25.993 -9.090 1.00 49.69 181 ARG A CA 1
ATOM 1393 C C . ARG A 1 181 ? -9.745 -25.233 -9.676 1.00 49.69 181 ARG A C 1
ATOM 1395 O O . ARG A 1 181 ? -8.867 -25.875 -10.245 1.00 49.69 181 ARG A O 1
ATOM 1402 N N . ASP A 1 182 ? -9.736 -23.903 -9.587 1.00 56.25 182 ASP A N 1
ATOM 1403 C CA . ASP A 1 182 ? -8.572 -23.110 -9.954 1.00 56.25 182 ASP A CA 1
ATOM 1404 C C . ASP A 1 182 ? -7.419 -23.489 -9.006 1.00 56.25 182 ASP A C 1
ATOM 1406 O O . ASP A 1 182 ? -7.607 -23.461 -7.779 1.00 56.25 182 ASP A O 1
ATOM 1410 N N . PRO A 1 183 ? -6.252 -23.889 -9.539 1.00 61.75 183 PRO A N 1
ATOM 1411 C CA . PRO A 1 183 ? -5.094 -24.259 -8.733 1.00 61.75 183 PRO A CA 1
ATOM 1412 C C . PRO A 1 183 ? -4.754 -23.216 -7.664 1.00 61.75 183 PRO A C 1
ATOM 1414 O O . PRO A 1 183 ? -4.359 -23.598 -6.562 1.00 61.75 183 PRO A O 1
ATOM 1417 N N . SER A 1 184 ? -4.980 -21.929 -7.953 1.00 58.81 184 SER A N 1
ATOM 1418 C CA . SER A 1 184 ? -4.722 -20.822 -7.032 1.00 58.81 184 SER A CA 1
ATOM 1419 C C . SER A 1 184 ? -5.556 -20.905 -5.753 1.00 58.81 184 SER A C 1
ATOM 1421 O O . SER A 1 184 ? -5.006 -20.767 -4.666 1.00 58.81 184 SER A O 1
ATOM 1423 N N . PHE A 1 185 ? -6.857 -21.201 -5.833 1.00 61.06 185 PHE A N 1
ATOM 1424 C CA . PHE A 1 185 ? -7.707 -21.295 -4.636 1.00 61.06 185 PHE A CA 1
ATOM 1425 C C . PHE A 1 185 ? -7.433 -22.564 -3.819 1.00 61.06 185 PHE A C 1
ATOM 1427 O O . PHE A 1 185 ? -7.514 -22.542 -2.591 1.00 61.06 185 PHE A O 1
ATOM 1434 N N . VAL A 1 186 ? -7.056 -23.662 -4.482 1.00 62.56 186 VAL A N 1
ATOM 1435 C CA . VAL A 1 186 ? -6.659 -24.906 -3.802 1.00 62.56 186 VAL A CA 1
ATOM 1436 C C . VAL A 1 186 ? -5.317 -24.735 -3.084 1.00 62.56 186 VAL A C 1
ATOM 1438 O O . VAL A 1 186 ? -5.172 -25.196 -1.951 1.00 62.56 186 VAL A O 1
ATOM 1441 N N . ALA A 1 187 ? -4.347 -24.066 -3.714 1.00 63.59 187 ALA A N 1
ATOM 1442 C CA . ALA A 1 187 ? -3.070 -23.718 -3.095 1.00 63.59 187 ALA A CA 1
ATOM 1443 C C . ALA A 1 187 ? -3.272 -22.765 -1.909 1.00 63.59 187 ALA A C 1
ATOM 1445 O O . ALA A 1 187 ? -2.745 -23.019 -0.828 1.00 63.59 187 ALA A O 1
ATOM 1446 N N . PHE A 1 188 ? -4.120 -21.745 -2.079 1.00 67.75 188 PHE A N 1
ATOM 1447 C CA . PHE A 1 188 ? -4.473 -20.790 -1.031 1.00 67.75 188 PHE A CA 1
ATOM 1448 C C . PHE A 1 188 ? -5.041 -21.480 0.218 1.00 67.75 188 PHE A C 1
ATOM 1450 O O . PHE A 1 188 ? -4.531 -21.284 1.320 1.00 67.75 188 PHE A O 1
ATOM 1457 N N . GLY A 1 189 ? -6.047 -22.347 0.049 1.00 63.28 189 GLY A N 1
ATOM 1458 C CA . GLY A 1 189 ? -6.646 -23.095 1.157 1.00 63.28 189 GLY A CA 1
ATOM 1459 C C . GLY A 1 189 ? -5.655 -24.036 1.848 1.00 63.28 189 GLY A C 1
ATOM 1460 O O . GLY A 1 189 ? -5.535 -24.017 3.070 1.00 63.28 189 GLY A O 1
ATOM 1461 N N . ARG A 1 190 ? -4.856 -24.791 1.078 1.00 68.56 190 ARG A N 1
ATOM 1462 C CA . ARG A 1 190 ? -3.812 -25.668 1.643 1.00 68.56 190 ARG A CA 1
ATOM 1463 C C . ARG A 1 190 ? -2.774 -24.892 2.448 1.00 68.56 190 ARG A C 1
ATOM 1465 O O . ARG A 1 190 ? -2.405 -25.329 3.536 1.00 68.56 190 ARG A O 1
ATOM 1472 N N . ALA A 1 191 ? -2.320 -23.747 1.941 1.00 63.75 191 ALA A N 1
ATOM 1473 C CA . ALA A 1 191 ? -1.338 -22.914 2.622 1.00 63.75 191 ALA A CA 1
ATOM 1474 C C . ALA A 1 191 ? -1.872 -22.368 3.960 1.00 63.75 191 ALA A C 1
ATOM 1476 O O . ALA A 1 191 ? -1.113 -22.292 4.933 1.00 63.75 191 ALA A O 1
ATOM 1477 N N . LEU A 1 192 ? -3.166 -22.039 4.029 1.00 66.50 192 LEU A N 1
ATOM 1478 C CA . LEU A 1 192 ? -3.836 -21.627 5.265 1.00 66.50 192 LEU A CA 1
ATOM 1479 C C . LEU A 1 192 ? -3.984 -22.790 6.265 1.00 66.50 192 LEU A C 1
ATOM 1481 O O . LEU A 1 192 ? -3.697 -22.614 7.451 1.00 66.50 192 LEU A O 1
ATOM 1485 N N . ASP A 1 193 ? -4.370 -23.978 5.793 1.00 66.81 193 ASP A N 1
ATOM 1486 C CA . ASP A 1 193 ? -4.615 -25.160 6.636 1.00 66.81 193 ASP A CA 1
ATOM 1487 C C . ASP A 1 193 ? -3.323 -25.787 7.193 1.00 66.81 193 ASP A C 1
ATOM 1489 O O . ASP A 1 193 ? -3.282 -26.292 8.318 1.00 66.81 193 ASP A O 1
ATOM 1493 N N . GLU A 1 194 ? -2.239 -25.782 6.416 1.00 70.38 194 GLU A N 1
ATOM 1494 C CA . GLU A 1 194 ? -0.934 -26.300 6.845 1.00 70.38 194 GLU A CA 1
ATOM 1495 C C . GLU A 1 194 ? -0.320 -25.493 7.994 1.00 70.38 194 GLU A C 1
ATOM 1497 O O . GLU A 1 194 ? 0.342 -26.063 8.865 1.00 70.38 194 GLU A O 1
ATOM 1502 N N . GLU A 1 195 ? -0.526 -24.176 8.008 1.00 62.19 195 GLU A N 1
ATOM 1503 C CA . GLU A 1 195 ? -0.048 -23.322 9.098 1.00 62.19 195 GLU A CA 1
ATOM 1504 C C . GLU A 1 195 ? -0.908 -23.484 10.355 1.00 62.19 195 GLU A C 1
ATOM 1506 O O . GLU A 1 195 ? -0.361 -23.510 11.457 1.00 62.19 195 GLU A O 1
ATOM 1511 N N . GLU A 1 196 ? -2.221 -23.695 10.217 1.00 59.62 196 GLU A N 1
ATOM 1512 C CA . GLU A 1 196 ? -3.096 -24.009 11.355 1.00 59.62 196 GLU A CA 1
ATOM 1513 C C . GLU A 1 196 ? -2.638 -25.289 12.073 1.00 59.62 196 GLU A C 1
ATOM 1515 O O . GLU A 1 196 ? -2.510 -25.300 13.299 1.00 59.62 196 GLU A O 1
ATOM 1520 N N . LYS A 1 197 ? -2.261 -26.327 11.310 1.00 58.88 197 LYS A N 1
ATOM 1521 C CA . LYS A 1 197 ? -1.722 -27.594 11.843 1.00 58.88 197 LYS A CA 1
ATOM 1522 C C . LYS A 1 197 ? -0.351 -27.453 12.509 1.00 58.88 197 LYS A C 1
ATOM 1524 O O . LYS A 1 197 ? -0.045 -28.218 13.421 1.00 58.88 197 LYS A O 1
ATOM 1529 N N . LYS A 1 198 ? 0.480 -26.493 12.086 1.00 57.84 198 LYS A N 1
ATOM 1530 C CA . LYS A 1 198 ? 1.760 -26.183 12.755 1.00 57.84 198 LYS A CA 1
ATOM 1531 C C . LYS A 1 198 ? 1.570 -25.338 14.018 1.00 57.84 198 LYS A C 1
ATOM 1533 O O . LYS A 1 198 ? 2.355 -25.476 14.952 1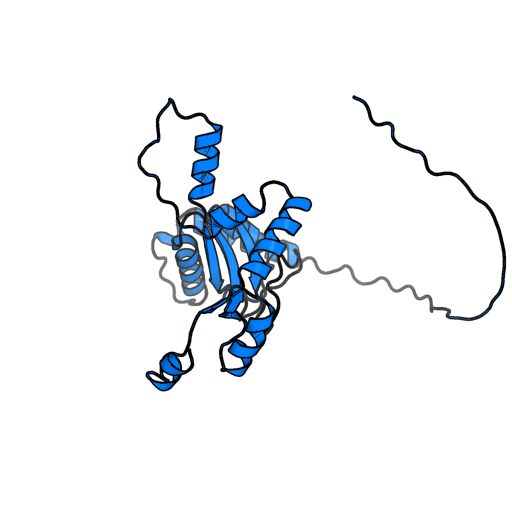.00 57.84 198 LYS A O 1
ATOM 1538 N N . GLY A 1 199 ? 0.529 -24.506 14.067 1.00 48.09 199 GLY A N 1
ATOM 1539 C CA . GLY A 1 199 ? 0.179 -23.677 15.224 1.00 48.09 199 GLY A CA 1
ATOM 1540 C C . GLY A 1 199 ? -0.481 -24.432 16.386 1.00 48.09 199 GLY A C 1
ATOM 1541 O O . GLY A 1 199 ? -0.517 -23.904 17.493 1.00 48.09 199 GLY A O 1
ATOM 1542 N N . THR A 1 200 ? -0.967 -25.664 16.177 1.00 41.75 200 THR A N 1
ATOM 1543 C CA . THR A 1 200 ? -1.609 -26.482 17.230 1.00 41.75 200 THR A CA 1
ATOM 1544 C C . THR A 1 200 ? -0.638 -27.338 18.055 1.00 41.75 200 THR A C 1
ATOM 1546 O O . THR A 1 200 ? -1.078 -28.104 18.914 1.00 41.75 200 THR A O 1
ATOM 1549 N N . ALA A 1 201 ? 0.678 -27.239 17.834 1.00 36.25 201 ALA A N 1
ATOM 1550 C CA . ALA A 1 201 ? 1.653 -27.881 18.712 1.00 36.25 201 ALA A CA 1
ATOM 1551 C C . ALA A 1 201 ? 1.635 -27.175 20.078 1.00 36.25 201 ALA A C 1
ATOM 1553 O O . ALA A 1 201 ? 2.234 -26.115 20.256 1.00 36.25 201 ALA A O 1
ATOM 1554 N N . ALA A 1 202 ? 0.887 -27.754 21.020 1.00 32.31 202 ALA A N 1
ATOM 1555 C CA . ALA A 1 202 ? 0.780 -27.283 22.392 1.00 32.31 202 ALA A CA 1
ATOM 1556 C C . ALA A 1 202 ? 2.176 -27.010 22.985 1.00 32.31 202 ALA A C 1
ATOM 1558 O O . ALA A 1 202 ? 3.088 -27.820 22.781 1.00 32.31 202 ALA A O 1
ATOM 1559 N N . PRO A 1 203 ? 2.368 -25.905 23.729 1.00 39.66 203 PRO A N 1
ATOM 1560 C CA . PRO A 1 203 ? 3.605 -25.710 24.466 1.00 39.66 203 PRO A CA 1
ATOM 1561 C C . PRO A 1 203 ? 3.803 -26.899 25.425 1.00 39.66 203 PRO A C 1
ATOM 1563 O O . PRO A 1 203 ? 2.835 -27.332 26.060 1.00 39.66 203 PRO A O 1
ATOM 1566 N N . PRO A 1 204 ? 5.023 -27.461 25.530 1.00 39.75 204 PRO A N 1
ATOM 1567 C CA . PRO A 1 204 ? 5.289 -28.538 26.473 1.00 39.75 204 PRO A CA 1
ATOM 1568 C C . PRO A 1 204 ? 4.949 -28.067 27.897 1.00 39.75 204 PRO A C 1
ATOM 1570 O O . PRO A 1 204 ? 5.185 -26.898 28.220 1.00 39.75 204 PRO A O 1
ATOM 1573 N N . PRO A 1 205 ? 4.382 -28.938 28.753 1.00 33.59 205 PRO A N 1
ATOM 1574 C CA . PRO A 1 205 ? 3.996 -28.559 30.104 1.00 33.59 205 PRO A CA 1
ATOM 1575 C C . PRO A 1 205 ? 5.214 -28.019 30.852 1.00 33.59 205 PRO A C 1
ATOM 1577 O O . PRO A 1 205 ? 6.268 -28.656 30.884 1.00 33.59 205 PRO A O 1
ATOM 1580 N N . ALA A 1 206 ? 5.056 -26.827 31.429 1.00 36.09 206 ALA A N 1
ATOM 1581 C CA . ALA A 1 206 ? 6.073 -26.167 32.227 1.00 36.09 206 ALA A CA 1
ATOM 1582 C C . ALA A 1 206 ? 6.537 -27.110 33.346 1.00 36.09 206 ALA A C 1
ATOM 1584 O O . ALA A 1 206 ? 5.799 -27.387 34.293 1.00 36.09 206 ALA A O 1
ATOM 1585 N N . ALA A 1 207 ? 7.764 -27.615 33.223 1.00 34.47 207 ALA A N 1
ATOM 1586 C CA . ALA A 1 207 ? 8.440 -28.282 34.315 1.00 34.47 207 ALA A CA 1
ATOM 1587 C C . ALA A 1 207 ? 8.662 -27.245 35.421 1.00 34.47 207 ALA A C 1
ATOM 1589 O O . ALA A 1 207 ? 9.374 -26.258 35.238 1.00 34.47 207 ALA A O 1
ATOM 1590 N N . GLY A 1 208 ? 7.993 -27.458 36.553 1.00 31.39 208 GLY A N 1
ATOM 1591 C CA . GLY A 1 208 ? 8.186 -26.675 37.759 1.00 31.39 208 GLY A CA 1
ATOM 1592 C C . GLY A 1 208 ? 9.637 -26.738 38.227 1.00 31.39 208 GLY A C 1
ATOM 1593 O O . GLY A 1 208 ? 10.238 -27.806 38.319 1.00 31.39 208 GLY A O 1
ATOM 1594 N N . GLY A 1 209 ? 10.178 -25.573 38.553 1.00 31.00 209 GLY A N 1
ATOM 1595 C CA . GLY A 1 209 ? 11.480 -25.410 39.180 1.00 31.00 209 GLY A CA 1
ATOM 1596 C C . GLY A 1 209 ? 11.574 -23.987 39.699 1.00 31.00 209 GLY A C 1
ATOM 1597 O O . GLY A 1 209 ? 11.876 -23.069 38.946 1.00 31.00 209 GLY A O 1
ATOM 1598 N N . GLY A 1 210 ? 11.207 -23.797 40.965 1.00 32.38 210 GLY A N 1
ATOM 1599 C CA . GLY A 1 210 ? 11.227 -22.496 41.615 1.00 32.38 210 GLY A CA 1
ATOM 1600 C C . GLY A 1 210 ? 12.645 -21.975 41.833 1.00 32.38 210 GLY A C 1
ATOM 1601 O O . GLY A 1 210 ? 13.533 -22.719 42.238 1.00 32.38 210 GLY A O 1
ATOM 1602 N N . ALA A 1 211 ? 12.819 -20.672 41.641 1.00 29.00 211 ALA A N 1
ATOM 1603 C CA . ALA A 1 211 ? 13.805 -19.871 42.351 1.00 29.00 211 ALA A CA 1
ATOM 1604 C C . ALA A 1 211 ? 13.291 -18.426 42.395 1.00 29.00 211 ALA A C 1
ATOM 1606 O O . ALA A 1 211 ? 12.983 -17.831 41.365 1.00 29.00 211 ALA A O 1
ATOM 1607 N N . ALA A 1 212 ? 13.123 -17.914 43.612 1.00 33.69 212 ALA A N 1
ATOM 1608 C CA . ALA A 1 212 ? 12.662 -16.565 43.912 1.00 33.69 212 ALA A CA 1
ATOM 1609 C C . ALA A 1 212 ? 13.675 -15.493 43.450 1.00 33.69 212 ALA A C 1
ATOM 1611 O O . ALA A 1 212 ? 14.871 -15.787 43.370 1.00 33.69 212 ALA A O 1
ATOM 1612 N N . PRO A 1 213 ? 13.234 -14.250 43.188 1.00 38.53 213 PRO A N 1
ATOM 1613 C CA . PRO A 1 213 ? 14.129 -13.160 42.818 1.00 38.53 213 PRO A CA 1
ATOM 1614 C C . PRO A 1 213 ? 14.748 -12.519 44.071 1.00 38.53 213 PRO A C 1
ATOM 1616 O O . PRO A 1 213 ? 14.052 -12.377 45.080 1.00 38.53 213 PRO A O 1
ATOM 1619 N N . PRO A 1 214 ? 16.004 -12.052 44.021 1.00 35.62 214 PRO A N 1
ATOM 1620 C CA . PRO A 1 214 ? 16.462 -11.015 44.924 1.00 35.62 214 PRO A CA 1
ATOM 1621 C C . PRO A 1 214 ? 16.617 -9.692 44.169 1.00 35.62 214 PRO A C 1
ATOM 1623 O O . PRO A 1 214 ? 17.250 -9.612 43.121 1.00 35.62 214 PRO A O 1
ATOM 1626 N N . ASP A 1 215 ? 16.056 -8.656 44.766 1.00 29.41 215 ASP A N 1
ATOM 1627 C CA . ASP A 1 215 ? 16.264 -7.245 44.460 1.00 29.41 215 ASP A CA 1
ATOM 1628 C C . ASP A 1 215 ? 16.411 -6.552 45.835 1.00 29.41 215 ASP A C 1
ATOM 1630 O O . ASP A 1 215 ? 15.988 -7.122 46.848 1.00 29.41 215 ASP A O 1
ATOM 1634 N N . PRO A 1 216 ? 16.830 -5.286 45.941 1.00 50.50 216 PRO A N 1
ATOM 1635 C CA . PRO A 1 216 ? 18.095 -4.657 45.551 1.00 50.50 216 PRO A CA 1
ATOM 1636 C C . PRO A 1 216 ? 18.790 -4.030 46.793 1.00 50.50 216 PRO A C 1
ATOM 1638 O O . PRO A 1 216 ? 18.119 -3.796 47.791 1.00 50.50 216 PRO A O 1
ATOM 1641 N N . THR A 1 217 ? 20.099 -3.714 46.771 1.00 31.67 217 THR A N 1
ATOM 1642 C CA . THR A 1 217 ? 20.736 -2.513 47.409 1.00 31.67 217 THR A CA 1
ATOM 1643 C C . THR A 1 217 ? 22.264 -2.616 47.582 1.00 31.67 217 THR A C 1
ATOM 1645 O O . THR A 1 217 ? 22.791 -3.646 47.984 1.00 31.67 217 THR A O 1
ATOM 1648 N N . GLY A 1 218 ? 22.942 -1.473 47.373 1.00 28.84 218 GLY A N 1
ATOM 1649 C CA . GLY A 1 218 ? 24.333 -1.176 47.769 1.00 28.84 218 GLY A CA 1
ATOM 1650 C C . GLY A 1 218 ? 25.354 -1.462 46.661 1.00 28.84 218 GLY A C 1
ATOM 1651 O O . GLY A 1 218 ? 25.465 -2.585 46.209 1.00 28.84 218 GLY A O 1
ATOM 1652 N N . GLY A 1 219 ? 26.144 -0.537 46.120 1.00 27.67 219 GLY A N 1
ATOM 1653 C CA . GLY A 1 219 ? 26.581 0.777 46.574 1.00 27.67 219 GLY A CA 1
ATOM 1654 C C . GLY A 1 219 ? 28.099 0.864 46.352 1.00 27.67 219 GLY A C 1
ATOM 1655 O O . GLY A 1 219 ? 28.832 0.086 46.944 1.00 27.67 219 GLY A O 1
ATOM 1656 N N . GLY A 1 220 ? 28.562 1.820 45.536 1.00 28.05 220 GLY A N 1
ATOM 1657 C CA . GLY A 1 220 ? 29.928 2.357 45.624 1.00 28.05 220 GLY A CA 1
ATOM 1658 C C . GLY A 1 220 ? 30.998 1.858 44.637 1.00 28.05 220 GLY A C 1
ATOM 1659 O O . GLY A 1 220 ? 31.578 0.800 44.813 1.00 28.05 220 GLY A O 1
ATOM 1660 N N . ALA A 1 221 ? 31.367 2.777 43.735 1.00 29.80 221 ALA A N 1
ATOM 1661 C CA . ALA A 1 221 ? 32.735 3.286 43.547 1.00 29.80 221 ALA A CA 1
ATOM 1662 C C . ALA A 1 221 ? 33.777 2.541 42.662 1.00 29.80 221 ALA A C 1
ATOM 1664 O O . ALA A 1 221 ? 34.326 1.510 43.022 1.00 29.80 221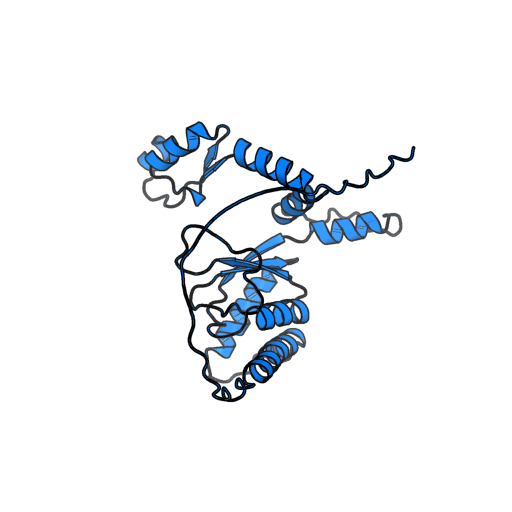 ALA A O 1
ATOM 1665 N N . LEU A 1 222 ? 34.186 3.293 41.622 1.00 30.42 222 LEU A N 1
ATOM 1666 C CA . LEU A 1 222 ? 35.563 3.606 41.182 1.00 30.42 222 LEU A CA 1
ATOM 1667 C C . LEU A 1 222 ? 36.308 2.714 40.156 1.00 30.42 222 LEU A C 1
ATOM 1669 O O . LEU A 1 222 ? 36.737 1.606 40.433 1.00 30.42 222 LEU A O 1
ATOM 1673 N N . LEU A 1 223 ? 36.623 3.404 39.045 1.00 31.86 223 LEU A N 1
ATOM 1674 C CA . LEU A 1 223 ? 37.899 3.481 38.309 1.00 31.86 223 LEU A CA 1
ATOM 1675 C C . LEU A 1 223 ? 38.358 2.328 37.399 1.00 31.86 223 LEU A C 1
ATOM 1677 O O . LEU A 1 223 ? 38.836 1.298 37.848 1.00 31.86 223 LEU A O 1
ATOM 1681 N N . GLY A 1 224 ? 38.474 2.688 36.114 1.00 27.00 224 GLY A N 1
ATOM 1682 C CA . GLY A 1 224 ? 39.757 2.625 35.404 1.00 27.00 224 GLY A CA 1
ATOM 1683 C C . GLY A 1 224 ? 39.982 1.416 34.497 1.00 27.00 224 GLY A C 1
ATOM 1684 O O . GLY A 1 224 ? 40.005 0.281 34.948 1.00 27.00 224 GLY A O 1
ATOM 1685 N N . GLY A 1 225 ? 40.265 1.684 33.220 1.00 29.88 225 GLY A N 1
ATOM 1686 C CA . GLY A 1 225 ? 40.874 0.701 32.321 1.00 29.88 225 GLY A CA 1
ATOM 1687 C C . GLY A 1 225 ? 40.435 0.870 30.876 1.00 29.88 225 GLY A C 1
ATOM 1688 O O . GLY A 1 225 ? 39.436 0.297 30.461 1.00 29.88 225 GLY A O 1
ATOM 1689 N N . GLY A 1 226 ? 41.173 1.680 30.116 1.00 29.59 226 GLY A N 1
ATOM 1690 C CA . GLY A 1 226 ? 40.966 1.833 28.681 1.00 29.59 226 GLY A CA 1
ATOM 1691 C C . GLY A 1 226 ? 41.423 0.616 27.874 1.00 29.59 226 GLY A C 1
ATOM 1692 O O . GLY A 1 226 ? 42.339 -0.101 28.269 1.00 29.59 226 GLY A O 1
ATOM 1693 N N . ALA A 1 227 ? 40.823 0.450 26.698 1.00 35.94 227 ALA A N 1
ATOM 1694 C CA . ALA A 1 227 ? 41.414 -0.241 25.558 1.00 35.94 227 ALA A CA 1
ATOM 1695 C C . ALA A 1 227 ? 40.841 0.352 24.248 1.00 35.94 227 ALA A C 1
ATOM 1697 O O . ALA A 1 227 ? 39.716 0.856 24.259 1.00 35.94 227 ALA A O 1
ATOM 1698 N N . PRO A 1 228 ? 41.620 0.369 23.150 1.00 39.22 228 PRO A N 1
ATOM 1699 C CA . PRO A 1 228 ? 41.439 1.298 22.035 1.00 39.22 228 PRO A CA 1
ATOM 1700 C C . PRO A 1 228 ? 40.550 0.758 20.904 1.00 39.22 228 PRO A C 1
ATOM 1702 O O . PRO A 1 228 ? 40.533 -0.437 20.613 1.00 39.22 228 PRO A O 1
ATOM 1705 N N . SER A 1 229 ? 39.868 1.675 20.216 1.00 40.19 229 SER A N 1
ATOM 1706 C CA . SER A 1 229 ? 39.120 1.425 18.978 1.00 40.19 229 SER A CA 1
ATOM 1707 C C . SER A 1 229 ? 40.059 1.193 17.781 1.00 40.19 229 SER A C 1
ATOM 1709 O O . SER A 1 229 ? 40.996 1.975 17.606 1.00 40.19 229 SER A O 1
ATOM 1711 N N . PRO A 1 230 ? 39.805 0.204 16.903 1.00 41.84 230 PRO A N 1
ATOM 1712 C CA . PRO A 1 230 ? 40.519 0.076 15.639 1.00 41.84 230 PRO A CA 1
ATOM 1713 C C . PRO A 1 230 ? 39.863 0.933 14.543 1.00 41.84 230 PRO A C 1
ATOM 1715 O O . PRO A 1 230 ? 38.672 0.820 14.256 1.00 41.84 230 PRO A O 1
ATOM 1718 N N . SER A 1 231 ? 40.665 1.797 13.926 1.00 38.69 231 SER A N 1
ATOM 1719 C CA . SER A 1 231 ? 40.342 2.580 12.734 1.00 38.69 231 SER A CA 1
ATOM 1720 C C . SER A 1 231 ? 40.433 1.722 11.464 1.00 38.69 231 SER A C 1
ATOM 1722 O O . SER A 1 231 ? 41.422 1.030 11.230 1.00 38.69 231 SER A O 1
ATOM 1724 N N . LEU A 1 232 ? 39.394 1.784 10.627 1.00 46.91 232 LEU A N 1
ATOM 1725 C CA . LEU A 1 232 ? 39.354 1.196 9.283 1.00 46.91 232 LEU A CA 1
ATOM 1726 C C . LEU A 1 232 ? 40.085 2.103 8.271 1.00 46.91 232 LEU A C 1
ATOM 1728 O O . LEU A 1 232 ? 39.907 3.323 8.329 1.00 46.91 232 LEU A O 1
ATOM 1732 N N . PRO A 1 233 ? 40.869 1.553 7.323 1.00 48.16 233 PRO A N 1
ATOM 1733 C CA . PRO A 1 233 ? 41.532 2.340 6.292 1.00 48.16 233 PRO A CA 1
ATOM 1734 C C . PRO A 1 233 ? 40.614 2.577 5.083 1.00 48.16 233 PRO A C 1
ATOM 1736 O O . PRO A 1 233 ? 40.050 1.645 4.513 1.00 48.16 233 PRO A O 1
ATOM 1739 N N . LEU A 1 234 ? 40.517 3.839 4.664 1.00 37.94 234 LEU A N 1
ATOM 1740 C CA . LEU A 1 234 ? 39.991 4.254 3.364 1.00 37.94 234 LEU A CA 1
ATOM 1741 C C . LEU A 1 234 ? 41.028 3.935 2.277 1.00 37.94 234 LEU A C 1
ATOM 1743 O O . LEU A 1 234 ? 42.135 4.476 2.287 1.00 37.94 234 LEU A O 1
ATOM 1747 N N . GLY A 1 235 ? 40.666 3.047 1.353 1.00 45.03 235 GLY A N 1
ATOM 1748 C CA . GLY A 1 235 ? 41.422 2.735 0.143 1.00 45.03 235 GLY A CA 1
ATOM 1749 C C . GLY A 1 235 ? 40.753 3.346 -1.088 1.00 45.03 235 GLY A C 1
ATOM 1750 O O . GLY A 1 235 ? 39.608 3.015 -1.360 1.00 45.03 235 GLY A O 1
ATOM 1751 N N . ARG A 1 236 ? 41.517 4.239 -1.732 1.00 41.81 236 ARG A N 1
ATOM 1752 C CA . ARG A 1 236 ? 41.475 4.809 -3.099 1.00 41.81 236 ARG A CA 1
ATOM 1753 C C . ARG A 1 236 ? 40.207 4.706 -3.944 1.00 41.81 236 ARG A C 1
ATOM 1755 O O . ARG A 1 236 ? 39.850 3.583 -4.350 1.00 41.81 236 ARG A O 1
#